Protein AF-X1VI78-F1 (afdb_monomer_lite)

Organism: NCBI:txid412755

Sequence (257 aa):
GIYGILGEFSNPGSFFPGIVGGISLILAFVAFQSIPINYGGLLLIIFGIVLLVIEIYTPTFGLLTAGGVTSLILGSFMLPKATAPFLRISLGLIISMSFATAAFFVFALSKGIKIQWKKSVTGREGLIGKVGITKTVLDPEGTIFVHGERWQASVIDEKVKEGEEVEVLEVRGLQLIVKKYKLDQLRFGDIVAISDADNSYGRSYREGAVSVGIVVHSDCVIAGHGPGVATLLTSTTSKIKFHIDTDANIANYLNIG

Secondary structure (DSSP, 8-state):
-HHHHHHHHHSTT--HHHHHHHHHHHHHHHHHHHS-B-HHHHHHHHHHHHHHHHHHHS--TTHHHHHHHHHHHHHHHHSB--SSGGG---HHHHHHHHHHHHHHHHHHHHHHHHHHTS---SSGGGGTT-EEEESS-BSSEEEEEETTEEEEEEESSSPBPTT-EEEEEEEETTEEEEEE--GGG--TTBEEEEEEEE-SSS-EEEEEEEEEEEE-S---SSTT--S-EEEEEEESSTT------TT-BHHHHHT--

pLDDT: mean 83.47, std 9.78, range [49.59, 95.94]

InterPro domains:
  IPR044910 TM_1086, SG structure domain [G3DSA:2.102.30.10] (162-256)
  IPR048399 DUF4438, C-terminal [PF20999] (177-254)
  IPR052165 Membrane-associated protease and related proteins [PTHR33507] (1-180)
  IPR056739 NfeD, integral membrane domain [PF24961] (1-109)

Structure (mmCIF, N/CA/C/O backbone):
data_AF-X1VI78-F1
#
_entry.id   AF-X1VI78-F1
#
loop_
_atom_site.group_PDB
_atom_site.id
_atom_site.type_symbol
_atom_site.label_atom_id
_atom_site.label_alt_id
_atom_site.label_comp_id
_atom_site.label_asym_id
_atom_site.label_entity_id
_atom_site.label_seq_id
_atom_site.pdbx_PDB_ins_code
_atom_site.Cartn_x
_atom_site.Cartn_y
_atom_site.Cartn_z
_atom_site.occupancy
_atom_site.B_iso_or_equiv
_atom_site.auth_seq_id
_atom_site.auth_comp_id
_atom_site.auth_asym_id
_atom_site.auth_atom_id
_atom_site.pdbx_PDB_model_num
ATOM 1 N N . GLY A 1 1 ? 9.632 13.594 -39.248 1.00 84.12 1 GLY A N 1
ATOM 2 C CA . GLY A 1 1 ? 9.031 12.559 -40.104 1.00 84.12 1 GLY A CA 1
ATOM 3 C C . GLY A 1 1 ? 7.542 12.485 -39.875 1.00 84.12 1 GLY A C 1
ATOM 4 O O . GLY A 1 1 ? 6.821 13.339 -40.372 1.00 84.12 1 GLY A O 1
ATOM 5 N N . ILE A 1 2 ? 7.104 11.528 -39.052 1.00 91.19 2 ILE A N 1
ATOM 6 C CA . ILE A 1 2 ? 5.686 11.188 -38.819 1.00 91.19 2 ILE A CA 1
ATOM 7 C C . ILE A 1 2 ? 4.833 12.409 -38.438 1.00 91.19 2 ILE A C 1
ATOM 9 O O . ILE A 1 2 ? 3.825 12.666 -39.083 1.00 91.19 2 ILE A O 1
ATOM 13 N N . TYR A 1 3 ? 5.272 13.223 -37.472 1.00 89.19 3 TYR A N 1
ATOM 14 C CA . TYR A 1 3 ? 4.539 14.432 -37.066 1.00 89.19 3 TYR A CA 1
ATOM 15 C C . TYR A 1 3 ? 4.390 15.490 -38.174 1.00 89.19 3 TYR A C 1
ATOM 17 O O . TYR A 1 3 ? 3.396 16.204 -38.186 1.00 89.19 3 TYR A O 1
ATOM 25 N N . GLY A 1 4 ? 5.331 15.578 -39.122 1.00 89.06 4 GLY A N 1
ATOM 26 C CA . GLY A 1 4 ? 5.217 16.491 -40.269 1.00 89.06 4 GLY A CA 1
ATOM 27 C C . GLY A 1 4 ? 4.140 16.038 -41.258 1.00 89.06 4 GLY A C 1
ATOM 28 O O . GLY A 1 4 ? 3.337 16.844 -41.713 1.00 89.06 4 GLY A O 1
ATOM 29 N N . ILE A 1 5 ? 4.052 14.727 -41.503 1.00 89.38 5 ILE A N 1
ATOM 30 C CA . ILE A 1 5 ? 2.993 14.133 -42.332 1.00 89.38 5 ILE A CA 1
ATOM 31 C C . ILE A 1 5 ? 1.624 14.281 -41.654 1.00 89.38 5 ILE A C 1
ATOM 33 O O . ILE A 1 5 ? 0.663 14.694 -42.296 1.00 89.38 5 ILE A O 1
ATOM 37 N N . LEU A 1 6 ? 1.537 14.007 -40.348 1.00 90.50 6 LEU A N 1
ATOM 38 C CA . LEU A 1 6 ? 0.311 14.236 -39.575 1.00 90.50 6 LEU A CA 1
ATOM 39 C C . LEU A 1 6 ? -0.106 15.714 -39.592 1.00 90.50 6 LEU A C 1
ATOM 41 O O . LEU A 1 6 ? -1.295 16.009 -39.681 1.00 90.50 6 LEU A O 1
ATOM 45 N N . GLY A 1 7 ? 0.861 16.635 -39.545 1.00 87.81 7 GLY A N 1
ATOM 46 C CA . GLY A 1 7 ? 0.626 18.072 -39.662 1.00 87.81 7 GLY A CA 1
ATOM 47 C C . GLY A 1 7 ? 0.008 18.479 -41.003 1.00 87.81 7 GLY A C 1
ATOM 48 O O . GLY A 1 7 ? -0.941 19.258 -41.003 1.00 87.81 7 GLY A O 1
ATOM 49 N N . GLU A 1 8 ? 0.479 17.911 -42.118 1.00 90.38 8 GLU A N 1
ATOM 50 C CA . GLU A 1 8 ? -0.102 18.138 -43.454 1.00 90.38 8 GLU A CA 1
ATOM 51 C C . GLU A 1 8 ? -1.523 17.568 -43.571 1.00 90.38 8 GLU A C 1
ATOM 53 O O . GLU A 1 8 ? -2.414 18.235 -44.085 1.00 90.38 8 GLU A O 1
ATOM 58 N N . PHE A 1 9 ? -1.771 16.363 -43.044 1.00 87.94 9 PHE A N 1
ATOM 59 C CA . PHE A 1 9 ? -3.119 15.780 -43.043 1.00 87.94 9 PHE A CA 1
ATOM 60 C C . PHE A 1 9 ? -4.103 16.552 -42.160 1.00 87.94 9 PHE A C 1
ATOM 62 O O . PHE A 1 9 ? -5.295 16.589 -42.459 1.00 87.94 9 PHE A O 1
ATOM 69 N N . SER A 1 10 ? -3.612 17.160 -41.080 1.00 88.38 10 SER A N 1
ATOM 70 C CA . SER A 1 10 ? -4.440 17.953 -40.167 1.00 88.38 10 SER A CA 1
ATOM 71 C C . SER A 1 10 ? -4.739 19.350 -40.718 1.00 88.38 10 SER A C 1
ATOM 73 O O . SER A 1 10 ? -5.780 19.911 -40.397 1.00 88.38 10 SER A O 1
ATOM 75 N N . ASN A 1 11 ? -3.848 19.910 -41.545 1.00 86.75 11 ASN A N 1
ATOM 76 C CA . ASN A 1 11 ? -4.012 21.219 -42.183 1.00 86.75 11 ASN A CA 1
ATOM 77 C C . ASN A 1 11 ? -3.640 21.132 -43.674 1.00 86.75 11 ASN A C 1
ATOM 79 O O . ASN A 1 11 ? -2.516 21.490 -44.050 1.00 86.75 11 ASN A O 1
ATOM 83 N N . PRO A 1 12 ? -4.572 20.658 -44.522 1.00 78.06 12 PRO A N 1
ATOM 84 C CA . PRO A 1 12 ? -4.312 20.462 -45.943 1.00 78.06 12 PRO A CA 1
ATOM 85 C C . PRO A 1 12 ? -3.916 21.776 -46.626 1.00 78.06 12 PRO A C 1
ATOM 87 O O . PRO A 1 12 ? -4.606 22.784 -46.481 1.00 78.06 12 PRO A O 1
ATOM 90 N N . GLY A 1 13 ? -2.826 21.762 -47.400 1.00 76.69 13 GLY A N 1
ATOM 91 C CA . GLY A 1 13 ? -2.392 22.915 -48.200 1.00 76.69 13 GLY A CA 1
ATOM 92 C C . GLY A 1 13 ? -1.339 23.798 -47.530 1.00 76.69 13 GLY A C 1
ATOM 93 O O . GLY A 1 13 ? -0.976 24.835 -48.082 1.00 76.69 13 GLY A O 1
ATOM 94 N N . SER A 1 14 ? -0.815 23.392 -46.368 1.00 81.75 14 SER A N 1
ATOM 95 C CA . SER A 1 14 ? 0.355 24.037 -45.765 1.00 81.75 14 SER A CA 1
ATOM 96 C C . SER A 1 14 ? 1.640 23.718 -46.539 1.00 81.75 14 SER A C 1
ATOM 98 O O . SER A 1 14 ? 2.527 24.570 -46.576 1.00 81.75 14 SER A O 1
ATOM 100 N N . PHE A 1 15 ? 1.721 22.542 -47.186 1.00 78.75 15 PHE A N 1
ATOM 101 C CA . PHE A 1 15 ? 2.836 21.975 -47.970 1.00 78.75 15 PHE A CA 1
ATOM 102 C C . PHE A 1 15 ? 4.169 21.817 -47.216 1.00 78.75 15 PHE A C 1
ATOM 104 O O . PHE A 1 15 ? 4.851 20.800 -47.336 1.00 78.75 15 PHE A O 1
ATOM 111 N N . PHE A 1 16 ? 4.560 22.811 -46.424 1.00 86.69 16 PHE A N 1
ATOM 112 C CA . PHE A 1 16 ? 5.765 22.863 -45.612 1.00 86.69 16 PHE A CA 1
ATOM 113 C C . PHE A 1 16 ? 5.908 21.680 -44.633 1.00 86.69 16 PHE A C 1
ATOM 115 O O . PHE A 1 16 ? 6.950 21.015 -44.677 1.00 86.69 16 PHE A O 1
ATOM 122 N N . PRO A 1 17 ? 4.914 21.339 -43.784 1.00 88.50 17 PRO A N 1
ATOM 123 C CA . PRO A 1 17 ? 5.043 20.209 -42.867 1.00 88.50 17 PRO A CA 1
ATOM 124 C C . PRO A 1 17 ? 5.093 18.868 -43.614 1.00 88.50 17 PRO A C 1
ATOM 126 O O . PRO A 1 17 ? 5.855 17.986 -43.207 1.00 88.50 17 PRO A O 1
ATOM 129 N N . GLY A 1 18 ? 4.384 18.740 -44.743 1.00 90.12 18 GLY A N 1
ATOM 130 C CA . GLY A 1 18 ? 4.456 17.573 -45.622 1.00 90.12 18 GLY A CA 1
ATOM 131 C C . GLY A 1 18 ? 5.843 17.369 -46.237 1.00 90.12 18 GLY A C 1
ATOM 132 O O . GLY A 1 18 ? 6.396 16.273 -46.150 1.00 90.12 18 GLY A O 1
ATOM 133 N N . ILE A 1 19 ? 6.455 18.424 -46.786 1.00 91.88 19 ILE A N 1
ATOM 134 C CA . ILE A 1 19 ? 7.790 18.368 -47.407 1.00 91.88 19 ILE A CA 1
ATOM 135 C C . ILE A 1 19 ? 8.869 18.052 -46.363 1.00 91.88 19 ILE A C 1
ATOM 137 O O . ILE A 1 19 ? 9.671 17.137 -46.554 1.00 91.88 19 ILE A O 1
ATOM 141 N N . VAL A 1 20 ? 8.867 18.751 -45.223 1.00 93.38 20 VAL A N 1
ATOM 142 C CA . VAL A 1 20 ? 9.819 18.496 -44.127 1.00 93.38 20 VAL A CA 1
ATOM 143 C C . VAL A 1 20 ? 9.609 17.094 -43.541 1.00 93.38 20 VAL A C 1
ATOM 145 O O . VAL A 1 20 ? 10.569 16.370 -43.247 1.00 93.38 20 VAL A O 1
ATOM 148 N N . GLY A 1 21 ? 8.352 16.668 -43.408 1.00 92.88 21 GLY A N 1
ATOM 149 C CA . GLY A 1 21 ? 7.968 15.319 -43.003 1.00 92.88 21 GLY A CA 1
ATOM 150 C C . GLY A 1 21 ? 8.516 14.251 -43.947 1.00 92.88 21 GLY A C 1
ATOM 151 O O . GLY A 1 21 ? 9.161 13.315 -43.476 1.00 92.88 21 GLY A O 1
ATOM 152 N N . GLY A 1 22 ? 8.329 14.429 -45.256 1.00 93.12 22 GLY A N 1
ATOM 153 C CA . GLY A 1 22 ? 8.800 13.522 -46.302 1.00 93.12 22 GLY A CA 1
ATOM 154 C C . GLY A 1 22 ? 10.323 13.429 -46.371 1.00 93.12 22 GLY A C 1
ATOM 155 O O . GLY A 1 22 ? 10.866 12.329 -46.283 1.00 93.12 22 GLY A O 1
ATOM 156 N N . ILE A 1 23 ? 11.026 14.566 -46.430 1.00 94.50 23 ILE A N 1
ATOM 157 C CA . ILE A 1 23 ? 12.500 14.604 -46.457 1.00 94.50 23 ILE A CA 1
ATOM 158 C C . ILE A 1 23 ? 13.076 13.910 -45.219 1.00 94.50 23 ILE A C 1
ATOM 160 O O . ILE A 1 23 ? 13.958 13.062 -45.333 1.00 94.50 23 ILE A O 1
ATOM 164 N N . SER A 1 24 ? 12.549 14.210 -44.028 1.00 92.81 24 SER A N 1
ATOM 165 C CA . SER A 1 24 ? 13.035 13.579 -42.794 1.00 92.81 24 SER A CA 1
ATOM 166 C C . SER A 1 24 ? 12.755 12.073 -42.729 1.00 92.81 24 SER A C 1
ATOM 168 O O . SER A 1 24 ? 13.535 11.344 -42.122 1.00 92.81 24 SER A O 1
ATOM 170 N N . LEU A 1 25 ? 11.681 11.588 -43.359 1.00 93.81 25 LEU A N 1
ATOM 171 C CA . LEU A 1 25 ? 11.366 10.160 -43.424 1.00 93.81 25 LEU A CA 1
ATOM 172 C C . LEU A 1 25 ? 12.300 9.421 -44.399 1.00 93.81 25 LEU A C 1
ATOM 174 O O . LEU A 1 25 ? 12.810 8.354 -44.066 1.00 93.81 25 LEU A O 1
ATOM 178 N N . ILE A 1 26 ? 12.591 10.023 -45.559 1.00 93.38 26 ILE A N 1
ATOM 179 C CA . ILE A 1 26 ? 13.572 9.503 -46.526 1.00 93.38 26 ILE A CA 1
ATOM 180 C C . ILE A 1 26 ? 14.961 9.428 -45.883 1.00 93.38 26 ILE A C 1
ATOM 182 O O . ILE A 1 26 ? 15.611 8.387 -45.944 1.00 93.38 26 ILE A O 1
ATOM 186 N N . LEU A 1 27 ? 15.397 10.495 -45.204 1.00 90.75 27 LEU A N 1
ATOM 187 C CA . LEU A 1 27 ? 16.681 10.514 -44.496 1.00 90.75 27 LEU A CA 1
ATOM 188 C C . LEU A 1 27 ? 16.751 9.451 -43.390 1.00 90.75 27 LEU A C 1
ATOM 190 O O . LEU A 1 27 ? 17.790 8.812 -43.230 1.00 90.75 27 LEU A O 1
ATOM 194 N N . ALA A 1 28 ? 15.655 9.215 -42.662 1.00 88.56 28 ALA A N 1
ATOM 195 C CA . ALA A 1 28 ? 15.592 8.152 -41.662 1.00 88.56 28 ALA A CA 1
ATOM 196 C C . ALA A 1 28 ? 15.757 6.758 -42.290 1.00 88.56 28 ALA A C 1
ATOM 198 O O . ALA A 1 28 ? 16.518 5.948 -41.768 1.00 88.56 28 ALA A O 1
ATOM 199 N N . PHE A 1 29 ? 15.114 6.484 -43.432 1.00 88.44 29 PHE A N 1
ATOM 200 C CA . PHE A 1 29 ? 15.281 5.208 -44.136 1.00 88.44 29 PHE A CA 1
ATOM 201 C C . PHE A 1 29 ? 16.700 5.008 -44.676 1.00 88.44 29 PHE A C 1
ATOM 203 O O . PHE A 1 29 ? 17.257 3.922 -44.517 1.00 88.44 29 PHE A O 1
ATOM 210 N N . VAL A 1 30 ? 17.315 6.052 -45.240 1.00 87.62 30 VAL A N 1
ATOM 211 C CA . VAL A 1 30 ? 18.719 6.013 -45.686 1.00 87.62 30 VAL A CA 1
ATOM 212 C C . VAL A 1 30 ? 19.659 5.725 -44.511 1.00 87.62 30 VAL A C 1
ATOM 214 O O . VAL A 1 30 ? 20.574 4.903 -44.627 1.00 87.62 30 VAL A O 1
ATOM 217 N N . ALA A 1 31 ? 19.414 6.351 -43.357 1.00 81.62 31 ALA A N 1
ATOM 218 C CA . ALA A 1 31 ? 20.169 6.082 -42.141 1.00 81.62 31 ALA A CA 1
ATOM 219 C C . ALA A 1 31 ? 19.969 4.634 -41.659 1.00 81.62 31 ALA A C 1
ATOM 221 O O . ALA A 1 31 ? 20.952 3.947 -41.402 1.00 81.62 31 ALA A O 1
ATOM 222 N N . PHE A 1 32 ? 18.731 4.132 -41.600 1.00 80.19 32 PHE A N 1
ATOM 223 C CA . PHE A 1 32 ? 18.442 2.760 -41.162 1.00 80.19 32 PHE A CA 1
ATOM 224 C C . PHE A 1 32 ? 19.049 1.689 -42.066 1.00 80.19 32 PHE A C 1
ATOM 226 O O . PHE A 1 32 ? 19.554 0.693 -41.553 1.00 80.19 32 PHE A O 1
ATOM 233 N N . GLN A 1 33 ? 19.064 1.898 -43.384 1.00 81.44 33 GLN A N 1
ATOM 234 C CA . GLN A 1 33 ? 19.728 0.987 -44.320 1.00 81.44 33 GLN A CA 1
ATOM 235 C C . GLN A 1 33 ? 21.248 0.934 -44.097 1.00 81.44 33 GLN A C 1
ATOM 237 O O . GLN A 1 33 ? 21.875 -0.098 -44.324 1.00 81.44 33 GLN A O 1
ATOM 242 N N . SER A 1 34 ? 21.837 2.042 -43.645 1.00 72.06 34 SER A N 1
ATOM 243 C CA . SER A 1 34 ? 23.284 2.183 -43.472 1.00 72.06 34 SER A CA 1
ATOM 244 C C . SER A 1 34 ? 23.789 1.719 -42.102 1.00 72.06 34 SER A C 1
ATOM 246 O O . SER A 1 34 ? 25.000 1.593 -41.927 1.00 72.06 34 SER A O 1
ATOM 248 N N . ILE A 1 35 ? 22.903 1.465 -41.125 1.00 73.25 35 ILE A N 1
ATOM 249 C CA . ILE A 1 35 ? 23.294 1.011 -39.784 1.00 73.25 35 ILE A CA 1
ATOM 250 C C . ILE A 1 35 ? 23.424 -0.520 -39.785 1.00 73.25 35 ILE A C 1
ATOM 252 O O . ILE A 1 35 ? 22.428 -1.236 -39.912 1.00 73.25 35 ILE A O 1
ATOM 256 N N . PRO A 1 36 ? 24.633 -1.062 -39.582 1.00 73.50 36 PRO A N 1
ATOM 257 C CA . PRO A 1 36 ? 24.829 -2.494 -39.464 1.00 73.50 36 PRO A CA 1
ATOM 258 C C . PRO A 1 36 ? 24.281 -2.957 -38.105 1.00 73.50 36 PRO A C 1
ATOM 260 O O . PRO A 1 36 ? 24.891 -2.749 -37.056 1.00 73.50 36 PRO A O 1
ATOM 263 N N . ILE A 1 37 ? 23.102 -3.583 -38.121 1.00 78.75 37 ILE A N 1
ATOM 264 C CA . ILE A 1 37 ? 22.446 -4.114 -36.919 1.00 78.75 37 ILE A CA 1
ATOM 265 C C . ILE A 1 37 ? 22.625 -5.628 -36.777 1.00 78.75 37 ILE A C 1
ATOM 267 O O . ILE A 1 37 ? 22.749 -6.391 -37.746 1.00 78.75 37 ILE A O 1
ATOM 271 N N . ASN A 1 38 ? 22.641 -6.080 -35.529 1.00 83.12 38 ASN A N 1
ATOM 272 C CA . ASN A 1 38 ? 22.515 -7.483 -35.179 1.00 83.12 38 ASN A CA 1
ATOM 273 C C . ASN A 1 38 ? 21.040 -7.841 -34.968 1.00 83.12 38 ASN A C 1
ATOM 275 O O . ASN A 1 38 ? 20.416 -7.408 -33.997 1.00 83.12 38 ASN A O 1
ATOM 279 N N . TYR A 1 39 ? 20.500 -8.683 -35.849 1.00 86.25 39 TYR A N 1
ATOM 280 C CA . TYR A 1 39 ? 19.115 -9.142 -35.762 1.00 86.25 39 TYR A CA 1
ATOM 281 C C . TYR A 1 39 ? 18.814 -9.930 -34.479 1.00 86.25 39 TYR A C 1
ATOM 283 O O . TYR A 1 39 ? 17.691 -9.865 -33.994 1.00 86.25 39 TYR A O 1
ATOM 291 N N . GLY A 1 40 ? 19.805 -10.605 -33.880 1.00 87.38 40 GLY A N 1
ATOM 292 C CA . GLY A 1 40 ? 19.626 -11.269 -32.584 1.00 87.38 40 GLY A CA 1
ATOM 293 C C . GLY A 1 40 ? 19.366 -10.274 -31.450 1.00 87.38 40 GLY A C 1
ATOM 294 O O . GLY A 1 40 ? 18.467 -10.481 -30.639 1.00 87.38 40 GLY A O 1
ATOM 295 N N . GLY A 1 41 ? 20.092 -9.150 -31.444 1.00 87.50 41 GLY A N 1
ATOM 296 C CA . GLY A 1 41 ? 19.860 -8.064 -30.489 1.00 87.50 41 GLY A CA 1
ATOM 297 C C . GLY A 1 41 ? 18.498 -7.398 -30.691 1.00 87.50 41 GLY A C 1
ATOM 298 O O . GLY A 1 41 ? 17.779 -7.154 -29.725 1.00 87.50 41 GLY A O 1
ATOM 299 N N . LEU A 1 42 ? 18.102 -7.188 -31.950 1.00 88.62 42 LEU A N 1
ATOM 300 C CA . LEU A 1 42 ? 16.789 -6.636 -32.289 1.00 88.62 42 LEU A CA 1
ATOM 301 C C . LEU A 1 42 ? 15.643 -7.545 -31.818 1.00 88.62 42 LEU A C 1
ATOM 303 O O . LEU A 1 42 ? 14.693 -7.062 -31.205 1.00 88.62 42 LEU A O 1
ATOM 307 N N . LEU A 1 43 ? 15.743 -8.855 -32.062 1.00 93.38 43 LEU A N 1
ATOM 308 C CA . LEU A 1 43 ? 14.746 -9.832 -31.614 1.00 93.38 43 LEU A CA 1
ATOM 309 C C . LEU A 1 43 ? 14.631 -9.877 -30.089 1.00 93.38 43 LEU A C 1
ATOM 311 O O . LEU A 1 43 ? 13.518 -9.916 -29.574 1.00 93.38 43 LEU A O 1
ATOM 315 N N . LEU A 1 44 ? 15.754 -9.815 -29.367 1.00 92.12 44 LEU A N 1
ATOM 316 C CA . LEU A 1 44 ? 15.764 -9.747 -27.902 1.00 92.12 44 LEU A CA 1
ATOM 317 C C . LEU A 1 44 ? 15.066 -8.491 -27.370 1.00 92.12 44 LEU A C 1
ATOM 319 O O . LEU A 1 44 ? 14.319 -8.577 -26.397 1.00 92.12 44 LEU A O 1
ATOM 323 N N . ILE A 1 45 ? 15.255 -7.339 -28.020 1.00 90.31 45 ILE A N 1
ATOM 324 C CA . ILE A 1 45 ? 14.553 -6.102 -27.651 1.00 90.31 45 ILE A CA 1
ATOM 325 C C . ILE A 1 45 ? 13.045 -6.257 -27.860 1.00 90.31 45 ILE A C 1
ATOM 327 O O . ILE A 1 45 ? 12.272 -5.964 -26.950 1.00 90.31 45 ILE A O 1
ATOM 331 N N . ILE A 1 46 ? 12.624 -6.752 -29.029 1.00 95.31 46 ILE A N 1
ATOM 332 C CA . ILE A 1 46 ? 11.203 -6.980 -29.334 1.00 95.31 46 ILE A CA 1
ATOM 333 C C . ILE A 1 46 ? 10.595 -7.950 -28.317 1.00 95.31 46 ILE A C 1
ATOM 335 O O . ILE A 1 46 ? 9.541 -7.668 -27.750 1.00 95.31 46 ILE A O 1
ATOM 339 N N . PHE A 1 47 ? 11.281 -9.058 -28.039 1.00 95.94 47 PHE A N 1
ATOM 340 C CA . PHE A 1 47 ? 10.849 -10.039 -27.052 1.00 95.94 47 PHE A CA 1
ATOM 341 C C . PHE A 1 47 ? 10.720 -9.424 -25.654 1.00 95.94 47 PHE A C 1
ATOM 343 O O . PHE A 1 47 ? 9.703 -9.619 -24.994 1.00 95.94 47 PHE A O 1
ATOM 350 N N . GLY A 1 48 ? 11.692 -8.611 -25.228 1.00 93.44 48 GLY A N 1
ATOM 351 C CA . GLY A 1 48 ? 11.644 -7.920 -23.942 1.00 93.44 48 GLY A CA 1
ATOM 352 C C . GLY A 1 48 ? 10.453 -6.969 -23.809 1.00 93.44 48 GLY A C 1
ATOM 353 O O . GLY A 1 48 ? 9.790 -6.962 -22.773 1.00 93.44 48 GLY A O 1
ATOM 354 N N . ILE A 1 49 ? 10.125 -6.226 -24.872 1.00 91.94 49 ILE A N 1
ATOM 355 C CA . ILE A 1 49 ? 8.928 -5.372 -24.921 1.00 91.94 49 ILE A CA 1
ATOM 356 C C . ILE A 1 49 ? 7.657 -6.221 -24.808 1.00 91.94 49 ILE A C 1
ATOM 358 O O . ILE A 1 49 ? 6.772 -5.883 -24.027 1.00 91.94 49 ILE A O 1
ATOM 362 N N . VAL A 1 50 ? 7.569 -7.336 -25.539 1.00 95.19 50 VAL A N 1
ATOM 363 C CA . VAL A 1 50 ? 6.410 -8.242 -25.482 1.00 95.19 50 VAL A CA 1
ATOM 364 C C . VAL A 1 50 ? 6.212 -8.800 -24.072 1.00 95.19 50 VAL A C 1
ATOM 366 O O . VAL A 1 50 ? 5.090 -8.774 -23.575 1.00 95.19 50 VAL A O 1
ATOM 369 N N . LEU A 1 51 ? 7.279 -9.234 -23.391 1.00 92.00 51 LEU A N 1
ATOM 370 C CA . LEU A 1 51 ? 7.194 -9.710 -22.005 1.00 92.00 51 LEU A CA 1
ATOM 371 C C . LEU A 1 51 ? 6.663 -8.630 -21.052 1.00 92.00 51 LEU A C 1
ATOM 373 O O . LEU A 1 51 ? 5.807 -8.920 -20.218 1.00 92.00 51 LEU A O 1
ATOM 377 N N . LEU A 1 52 ? 7.123 -7.383 -21.203 1.00 86.94 52 LEU A N 1
ATOM 378 C CA . LEU A 1 52 ? 6.625 -6.258 -20.406 1.00 86.94 52 LEU A CA 1
ATOM 379 C C . LEU A 1 52 ? 5.151 -5.955 -20.693 1.00 86.94 52 LEU A C 1
ATOM 381 O O . LEU A 1 52 ? 4.402 -5.673 -19.764 1.00 86.94 52 LEU A O 1
ATOM 385 N N . VAL A 1 53 ? 4.718 -6.042 -21.953 1.00 89.25 53 VAL A N 1
ATOM 386 C CA . VAL A 1 53 ? 3.306 -5.864 -22.325 1.00 89.25 53 VAL A CA 1
ATOM 387 C C . VAL A 1 53 ? 2.441 -6.973 -21.730 1.00 89.25 53 VAL A C 1
ATOM 389 O O . VAL A 1 53 ? 1.370 -6.683 -21.207 1.00 89.25 53 VAL A O 1
ATOM 392 N N . ILE A 1 54 ? 2.897 -8.227 -21.765 1.00 90.62 54 ILE A N 1
ATOM 393 C CA . ILE A 1 54 ? 2.156 -9.353 -21.184 1.00 90.62 54 ILE A CA 1
ATOM 394 C C . ILE A 1 54 ? 2.012 -9.181 -19.667 1.00 90.62 54 ILE A C 1
ATOM 396 O O . ILE A 1 54 ? 0.912 -9.364 -19.157 1.00 90.62 54 ILE A O 1
ATOM 400 N N . GLU A 1 55 ? 3.055 -8.747 -18.950 1.00 86.31 55 GLU A N 1
ATOM 401 C CA . GLU A 1 55 ? 2.979 -8.499 -17.497 1.00 86.31 55 GLU A CA 1
ATOM 402 C C . GLU A 1 55 ? 1.879 -7.486 -17.122 1.00 86.31 55 GLU A C 1
ATOM 404 O O . GLU A 1 55 ? 1.287 -7.600 -16.051 1.00 86.31 55 GLU A O 1
ATOM 409 N N . ILE A 1 56 ? 1.563 -6.520 -17.998 1.00 81.62 56 ILE A N 1
ATOM 410 C CA . ILE A 1 56 ? 0.476 -5.550 -17.766 1.00 81.62 56 ILE A CA 1
ATOM 411 C C . ILE A 1 56 ? -0.891 -6.250 -17.722 1.00 81.62 56 ILE A C 1
ATOM 413 O O . ILE A 1 56 ? -1.743 -5.876 -16.917 1.00 81.62 56 ILE A O 1
ATOM 417 N N . TYR A 1 57 ? -1.107 -7.256 -18.572 1.00 83.62 57 TYR A N 1
ATOM 418 C CA . TYR A 1 57 ? -2.376 -7.989 -18.652 1.00 83.62 57 TYR A CA 1
ATOM 419 C C . TYR A 1 57 ? -2.438 -9.181 -17.693 1.00 83.62 57 TYR A C 1
ATOM 421 O O . TYR A 1 57 ? -3.507 -9.507 -17.181 1.00 83.62 57 TYR A O 1
ATOM 429 N N . THR A 1 58 ? -1.301 -9.825 -17.438 1.00 83.44 58 THR A N 1
ATOM 430 C CA . THR A 1 58 ? -1.168 -10.962 -16.524 1.00 83.44 58 THR A CA 1
ATOM 431 C C . THR A 1 58 ? -0.058 -10.664 -15.520 1.00 83.44 58 THR A C 1
ATOM 433 O O . THR A 1 58 ? 1.090 -11.032 -15.773 1.00 83.44 58 THR A O 1
ATOM 436 N N . PRO A 1 59 ? -0.367 -9.993 -14.394 1.00 75.69 59 PRO A N 1
ATOM 437 C CA . PRO A 1 59 ? 0.634 -9.648 -13.392 1.00 75.69 59 PRO A CA 1
ATOM 438 C C . PRO A 1 59 ? 1.233 -10.917 -12.769 1.00 75.69 59 PRO A C 1
ATOM 440 O O . PRO A 1 59 ? 0.654 -11.526 -11.872 1.00 75.69 59 PRO A O 1
ATOM 443 N N . THR A 1 60 ? 2.403 -11.331 -13.248 1.00 77.69 60 THR A N 1
ATOM 444 C CA . THR A 1 60 ? 3.123 -12.551 -12.837 1.00 77.69 60 THR A CA 1
ATOM 445 C C . THR A 1 60 ? 4.098 -12.290 -11.690 1.00 77.69 60 THR A C 1
ATOM 447 O O . THR A 1 60 ? 5.149 -12.925 -11.582 1.00 77.69 60 THR A O 1
ATOM 450 N N . PHE A 1 61 ? 3.762 -11.338 -10.816 1.00 74.94 61 PHE A N 1
ATOM 451 C CA . PHE A 1 61 ? 4.590 -10.924 -9.680 1.00 74.94 61 PHE A CA 1
ATOM 452 C C . PHE A 1 61 ? 6.014 -10.489 -10.080 1.00 74.94 61 PHE A C 1
ATOM 454 O O . PHE A 1 61 ? 6.962 -10.660 -9.316 1.00 74.94 61 PHE A O 1
ATOM 461 N N . GLY A 1 62 ? 6.180 -9.910 -11.274 1.00 78.38 62 GLY A N 1
ATOM 462 C CA . GLY A 1 62 ? 7.452 -9.366 -11.746 1.00 78.38 62 GLY A CA 1
ATOM 463 C C . GLY A 1 62 ? 8.361 -10.356 -12.478 1.00 78.38 62 GLY A C 1
ATOM 464 O O . GLY A 1 62 ? 9.438 -9.951 -12.917 1.00 78.38 62 GLY A O 1
ATOM 465 N N . LEU A 1 63 ? 7.954 -11.618 -12.671 1.00 85.94 63 LEU A N 1
ATOM 466 C CA . LEU A 1 63 ? 8.767 -12.606 -13.392 1.00 85.94 63 LEU A CA 1
ATOM 467 C C . LEU A 1 63 ? 8.982 -12.222 -14.866 1.00 85.94 63 LEU A C 1
ATOM 469 O O . LEU A 1 63 ? 10.124 -12.212 -15.335 1.00 85.94 63 LEU A O 1
ATOM 473 N N . LEU A 1 64 ? 7.919 -11.846 -15.591 1.00 87.25 64 LEU A N 1
ATOM 474 C CA . LEU A 1 64 ? 8.060 -11.395 -16.982 1.00 87.25 64 LEU A CA 1
ATOM 475 C C . LEU A 1 64 ? 8.773 -10.043 -17.050 1.00 87.25 64 LEU A C 1
ATOM 477 O O . LEU A 1 64 ? 9.484 -9.788 -18.017 1.00 87.25 64 LEU A O 1
ATOM 481 N N . THR A 1 65 ? 8.659 -9.203 -16.014 1.00 85.50 65 THR A N 1
ATOM 482 C CA . THR A 1 65 ? 9.438 -7.956 -15.942 1.00 85.50 65 THR A CA 1
ATOM 483 C C . THR A 1 65 ? 10.929 -8.238 -15.860 1.00 85.50 65 THR A C 1
ATOM 485 O O . THR A 1 65 ? 11.698 -7.634 -16.604 1.00 85.50 65 THR A O 1
ATOM 488 N N . ALA A 1 66 ? 11.352 -9.156 -14.988 1.00 85.88 66 ALA A N 1
ATOM 489 C CA . ALA A 1 66 ? 12.758 -9.517 -14.864 1.00 85.88 66 ALA A CA 1
ATOM 490 C C . ALA A 1 66 ? 13.297 -10.040 -16.205 1.00 85.88 66 ALA A C 1
ATOM 492 O O . ALA A 1 66 ? 14.304 -9.539 -16.705 1.00 85.88 66 ALA A O 1
ATOM 493 N N . GLY A 1 67 ? 12.566 -10.964 -16.841 1.00 90.25 67 GLY A N 1
ATOM 494 C CA . GLY A 1 67 ? 12.907 -11.474 -18.171 1.00 90.25 67 GLY A CA 1
ATOM 495 C C . GLY A 1 67 ? 12.924 -10.389 -19.254 1.00 90.25 67 GLY A C 1
ATOM 496 O O . GLY A 1 67 ? 13.833 -10.359 -20.086 1.00 90.25 67 GLY A O 1
ATOM 497 N N . GLY A 1 68 ? 11.962 -9.465 -19.223 1.00 91.25 68 GLY A N 1
ATOM 498 C CA . GLY A 1 68 ? 11.844 -8.357 -20.167 1.00 91.25 68 GLY A CA 1
ATOM 499 C C . GLY A 1 68 ? 13.001 -7.370 -20.057 1.00 91.25 68 GLY A C 1
ATOM 500 O O . GLY A 1 68 ? 13.640 -7.050 -21.059 1.00 91.25 68 GLY A O 1
ATOM 501 N N . VAL A 1 69 ? 13.341 -6.962 -18.832 1.00 87.50 69 VAL A N 1
ATOM 502 C CA . VAL A 1 69 ? 14.492 -6.099 -18.544 1.00 87.50 69 VAL A CA 1
ATOM 503 C C . VAL A 1 69 ? 15.790 -6.780 -18.973 1.00 87.50 69 VAL A C 1
ATOM 505 O O . VAL A 1 69 ? 16.563 -6.180 -19.714 1.00 87.50 69 VAL A O 1
ATOM 508 N N . THR A 1 70 ? 16.026 -8.041 -18.597 1.00 89.25 70 THR A N 1
ATOM 509 C CA . THR A 1 70 ? 17.229 -8.773 -19.027 1.00 89.25 70 THR A CA 1
ATOM 510 C C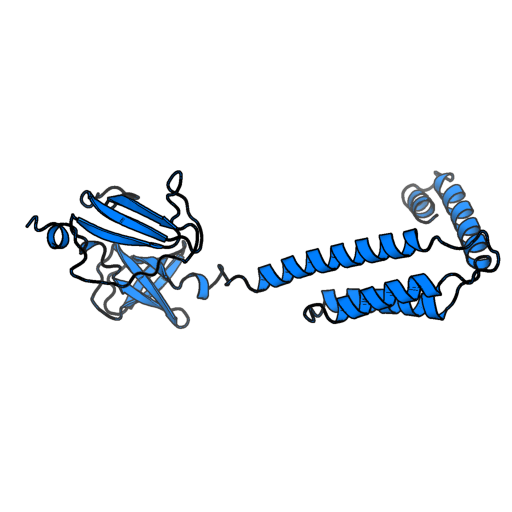 . THR A 1 70 ? 17.325 -8.862 -20.551 1.00 89.25 70 THR A C 1
ATOM 512 O O . THR A 1 70 ? 18.397 -8.625 -21.109 1.00 89.25 70 THR A O 1
ATOM 515 N N . SER A 1 71 ? 16.211 -9.129 -21.237 1.00 92.75 71 SER A N 1
ATOM 516 C CA . SER A 1 71 ? 16.165 -9.201 -22.703 1.00 92.75 71 SER A CA 1
ATOM 517 C C . SER A 1 71 ? 16.474 -7.853 -23.358 1.00 92.75 71 SER A C 1
ATOM 519 O O . SER A 1 71 ? 17.242 -7.803 -24.315 1.00 92.75 71 SER A O 1
ATOM 521 N N . LEU A 1 72 ? 15.957 -6.747 -22.812 1.00 87.69 72 LEU A N 1
ATOM 522 C CA . LEU A 1 72 ? 16.260 -5.393 -23.285 1.00 87.69 72 LEU A CA 1
ATOM 523 C C . LEU A 1 72 ? 17.736 -5.030 -23.104 1.00 87.69 72 LEU A C 1
ATOM 525 O O . LEU A 1 72 ? 18.334 -4.441 -24.005 1.00 87.69 72 LEU A O 1
ATOM 529 N N . ILE A 1 73 ? 18.334 -5.402 -21.971 1.00 84.62 73 ILE A N 1
ATOM 530 C CA . ILE A 1 73 ? 19.750 -5.149 -21.677 1.00 84.62 73 ILE A CA 1
ATOM 531 C C . ILE A 1 73 ? 20.636 -5.926 -22.653 1.00 84.62 73 ILE A C 1
ATOM 533 O O . ILE A 1 73 ? 21.465 -5.336 -23.348 1.00 84.62 73 ILE A O 1
ATOM 537 N N . LEU A 1 74 ? 20.435 -7.244 -22.746 1.00 86.88 74 LEU A N 1
ATOM 538 C CA . LEU A 1 74 ? 21.209 -8.107 -23.641 1.00 86.88 74 LEU A CA 1
ATOM 539 C C . LEU A 1 74 ? 21.009 -7.717 -25.108 1.00 86.88 74 LEU A C 1
ATOM 541 O O . LEU A 1 74 ? 21.976 -7.624 -25.863 1.00 86.88 74 LEU A O 1
ATOM 545 N N . GLY A 1 75 ? 19.769 -7.422 -25.497 1.00 88.44 75 GLY A N 1
ATOM 546 C CA . GLY A 1 75 ? 19.435 -6.968 -26.837 1.00 88.44 75 GLY A CA 1
ATOM 547 C C . GLY A 1 75 ? 20.123 -5.652 -27.193 1.00 88.44 75 GLY A C 1
ATOM 548 O O . GLY A 1 75 ? 20.729 -5.560 -28.258 1.00 88.44 75 GLY A O 1
ATOM 549 N N . SER A 1 76 ? 20.131 -4.678 -26.277 1.00 82.62 76 SER A N 1
ATOM 550 C CA . SER A 1 76 ? 20.812 -3.386 -26.458 1.00 82.62 76 SER A CA 1
ATOM 551 C C . SER A 1 76 ? 22.329 -3.529 -26.583 1.00 82.62 76 SER A C 1
ATOM 553 O O . SER A 1 76 ? 22.936 -2.846 -27.405 1.00 82.62 76 SER A O 1
ATOM 555 N N . PHE A 1 77 ? 22.947 -4.439 -25.821 1.00 81.94 77 PHE A N 1
ATOM 556 C CA . PHE A 1 77 ? 24.373 -4.751 -25.970 1.00 81.94 77 PHE A CA 1
ATOM 557 C C . PHE A 1 77 ? 24.692 -5.427 -27.305 1.00 81.94 77 PHE A C 1
ATOM 559 O O . PHE A 1 77 ? 25.731 -5.151 -27.901 1.00 81.94 77 PHE A O 1
ATOM 566 N N . MET A 1 78 ? 23.814 -6.312 -27.778 1.00 83.12 78 MET A N 1
ATOM 567 C CA . MET A 1 78 ? 24.036 -7.065 -29.011 1.00 83.12 78 MET A CA 1
ATOM 568 C C . MET A 1 78 ? 23.696 -6.277 -30.278 1.00 83.12 78 MET A C 1
ATOM 570 O O . MET A 1 78 ? 24.224 -6.628 -31.330 1.00 83.12 78 M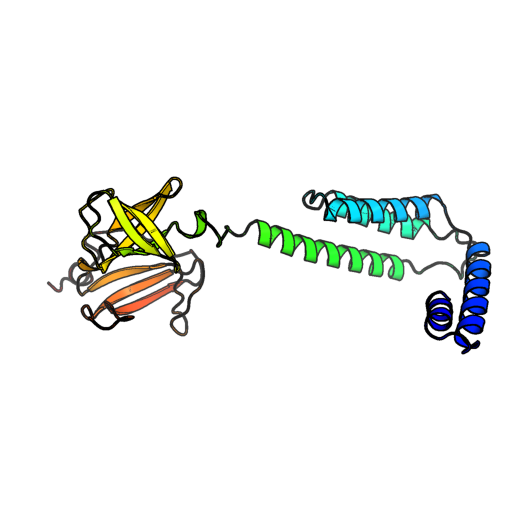ET A O 1
ATOM 574 N N . LEU A 1 79 ? 22.826 -5.261 -30.200 1.00 81.44 79 LEU A N 1
ATOM 575 C CA . LEU A 1 79 ? 22.256 -4.537 -31.343 1.00 81.44 79 LEU A CA 1
ATOM 576 C C . LEU A 1 79 ? 23.302 -3.899 -32.282 1.00 81.44 79 LEU A C 1
ATOM 578 O O . LEU A 1 79 ? 23.158 -4.071 -33.498 1.00 81.44 79 LEU A O 1
ATOM 582 N N . PRO A 1 80 ? 24.348 -3.196 -31.797 1.00 75.38 80 PRO A N 1
ATOM 583 C CA . PRO A 1 80 ? 25.311 -2.539 -32.675 1.00 75.38 80 PRO A CA 1
ATOM 584 C C . PRO A 1 80 ? 26.316 -3.555 -33.235 1.00 75.38 80 PRO A C 1
ATOM 586 O O . PRO A 1 80 ? 27.093 -4.143 -32.482 1.00 75.38 80 PRO A O 1
ATOM 589 N N . LYS A 1 81 ? 26.393 -3.722 -34.564 1.00 69.50 81 LYS A N 1
ATOM 590 C CA . LYS A 1 81 ? 27.588 -4.322 -35.182 1.00 69.50 81 LYS A CA 1
ATOM 591 C C . LYS A 1 81 ? 28.613 -3.211 -35.366 1.00 69.50 81 LYS A C 1
ATOM 593 O O . LYS A 1 81 ? 28.479 -2.371 -36.246 1.00 69.50 81 LYS A O 1
ATOM 598 N N . ALA A 1 82 ? 29.628 -3.163 -34.510 1.00 60.44 82 ALA A N 1
ATOM 599 C CA . ALA A 1 82 ? 30.660 -2.137 -34.612 1.00 60.44 82 ALA A CA 1
ATOM 600 C C . ALA A 1 82 ? 31.507 -2.343 -35.884 1.00 60.44 82 ALA A C 1
ATOM 602 O O . ALA A 1 82 ? 32.413 -3.171 -35.900 1.00 60.44 82 ALA A O 1
ATOM 603 N N . THR A 1 83 ? 31.229 -1.575 -36.940 1.00 55.91 83 THR A N 1
ATOM 604 C CA . THR A 1 83 ? 32.018 -1.584 -38.189 1.00 55.91 83 THR A CA 1
ATOM 605 C C . THR A 1 83 ? 33.255 -0.685 -38.105 1.00 55.91 83 THR A C 1
ATOM 607 O O . THR A 1 83 ? 34.207 -0.888 -38.852 1.00 55.91 83 THR A O 1
ATOM 610 N N . ALA A 1 84 ? 33.295 0.267 -37.164 1.00 57.75 84 ALA A N 1
ATOM 611 C CA . ALA A 1 84 ? 34.456 1.122 -36.925 1.00 57.75 84 ALA A CA 1
ATOM 612 C C . ALA A 1 84 ? 34.619 1.497 -35.432 1.00 57.75 84 ALA A C 1
ATOM 614 O O . ALA A 1 84 ? 33.618 1.580 -34.714 1.00 57.75 84 ALA A O 1
ATOM 615 N N . PRO A 1 85 ? 35.851 1.755 -34.939 1.00 58.38 85 PRO A N 1
ATOM 616 C CA . PRO A 1 85 ? 36.127 2.022 -33.519 1.00 58.38 85 PRO A CA 1
ATOM 617 C C . PRO A 1 85 ? 35.381 3.230 -32.930 1.00 58.38 85 PRO A C 1
ATOM 619 O O . PRO A 1 85 ? 35.071 3.225 -31.743 1.00 58.38 85 PRO A O 1
ATOM 622 N N . PHE A 1 86 ? 35.062 4.236 -33.752 1.00 63.31 86 PHE A N 1
ATOM 623 C CA . PHE A 1 86 ? 34.388 5.477 -33.346 1.00 63.31 86 PHE A CA 1
ATOM 624 C C . PHE A 1 86 ? 32.855 5.365 -33.246 1.00 63.31 86 PHE A C 1
ATOM 626 O O . PHE A 1 86 ? 32.222 6.242 -32.671 1.00 63.31 86 PHE A O 1
ATOM 633 N N . LEU A 1 87 ? 32.248 4.291 -33.770 1.00 58.03 87 LEU A N 1
ATOM 634 C CA . LEU A 1 87 ? 30.805 4.008 -33.658 1.00 58.03 87 LEU A CA 1
ATOM 635 C C . LEU A 1 87 ? 30.469 3.123 -32.445 1.00 58.03 87 LEU A C 1
ATOM 637 O O . LEU A 1 87 ? 29.351 2.625 -32.315 1.00 58.03 87 LEU A O 1
ATOM 641 N N . ARG A 1 88 ? 31.438 2.885 -31.554 1.00 62.16 88 ARG A N 1
ATOM 642 C CA . ARG A 1 88 ? 31.225 2.099 -30.338 1.00 62.16 88 ARG A CA 1
ATOM 643 C C . ARG A 1 88 ? 30.433 2.931 -29.335 1.00 62.16 88 ARG A C 1
ATOM 645 O O . ARG A 1 88 ? 30.935 3.917 -28.803 1.00 62.16 88 ARG A O 1
ATOM 652 N N . ILE A 1 89 ? 29.200 2.512 -29.067 1.00 66.50 89 ILE A N 1
ATOM 653 C CA . ILE A 1 89 ? 28.383 3.072 -27.989 1.00 66.50 89 ILE A CA 1
ATOM 654 C C . ILE A 1 89 ? 29.143 2.887 -26.671 1.00 66.50 89 ILE A C 1
ATOM 656 O O . ILE A 1 89 ? 29.676 1.806 -26.403 1.00 66.50 89 ILE A O 1
ATOM 660 N N . SER A 1 90 ? 29.226 3.943 -25.859 1.00 72.44 90 SER A N 1
ATOM 661 C CA . SER A 1 90 ? 29.945 3.866 -24.591 1.00 72.44 90 SER A CA 1
ATOM 662 C C . SER A 1 90 ? 29.251 2.871 -23.661 1.00 72.44 90 SER A C 1
ATOM 664 O O . SER A 1 90 ? 28.040 2.928 -23.433 1.00 72.44 90 SER A O 1
ATOM 666 N N . LEU A 1 91 ? 30.034 1.949 -23.099 1.00 67.19 91 LEU A N 1
ATOM 667 C CA . LEU A 1 91 ? 29.527 0.935 -22.174 1.00 67.19 91 LEU A CA 1
ATOM 668 C C . LEU A 1 91 ? 28.791 1.585 -20.987 1.00 67.19 91 LEU A C 1
ATOM 670 O O . LEU A 1 91 ? 27.768 1.084 -20.533 1.00 67.19 91 LEU A O 1
ATOM 674 N N . GLY A 1 92 ? 29.278 2.750 -20.542 1.00 75.75 92 GLY A N 1
ATOM 675 C CA . GLY A 1 92 ? 28.656 3.547 -19.487 1.00 75.75 92 GLY A CA 1
ATOM 676 C C . GLY A 1 92 ? 27.271 4.087 -19.852 1.00 75.75 92 GLY A C 1
ATOM 677 O O . GLY A 1 92 ? 26.407 4.136 -18.981 1.00 75.75 92 GLY A O 1
ATOM 678 N N . LEU A 1 93 ? 27.006 4.425 -21.120 1.00 76.75 93 LEU A N 1
ATOM 679 C CA . LEU A 1 93 ? 25.670 4.843 -21.555 1.00 76.75 93 LEU A CA 1
ATOM 680 C C . LEU A 1 93 ? 24.695 3.660 -21.540 1.00 76.75 93 LEU A C 1
ATOM 682 O O . LEU A 1 93 ? 23.587 3.789 -21.029 1.00 76.75 93 LEU A O 1
ATOM 686 N N . ILE A 1 94 ? 25.127 2.494 -22.034 1.00 72.12 94 ILE A N 1
ATOM 687 C CA . ILE A 1 94 ? 24.285 1.288 -22.049 1.00 72.12 94 ILE A CA 1
ATOM 688 C C . ILE A 1 94 ? 23.953 0.857 -20.620 1.00 72.12 94 ILE A C 1
ATOM 690 O O . ILE A 1 94 ? 22.785 0.631 -20.308 1.00 72.12 94 ILE A O 1
ATOM 694 N N . ILE A 1 95 ? 24.958 0.789 -19.742 1.00 74.38 95 ILE A N 1
ATOM 695 C CA . ILE A 1 95 ? 24.773 0.405 -18.338 1.00 74.38 95 ILE A CA 1
ATOM 696 C C . ILE A 1 95 ? 23.889 1.422 -17.610 1.00 74.38 95 ILE A C 1
ATOM 698 O O . ILE A 1 95 ? 22.968 1.016 -16.906 1.00 74.38 95 ILE A O 1
ATOM 702 N N . SER A 1 96 ? 24.121 2.726 -17.790 1.00 77.88 96 SER A N 1
ATOM 703 C CA . SER A 1 96 ? 23.347 3.757 -17.084 1.00 77.88 96 SER A CA 1
ATOM 704 C C . SER A 1 96 ? 21.879 3.789 -17.514 1.00 77.88 96 SER A C 1
ATOM 706 O O . SER A 1 96 ? 21.010 3.790 -16.642 1.00 77.88 96 SER A O 1
ATOM 708 N N . MET A 1 97 ? 21.575 3.732 -18.818 1.00 74.94 97 MET A N 1
ATOM 709 C CA . MET A 1 97 ? 20.187 3.642 -19.289 1.00 74.94 97 MET A CA 1
ATOM 710 C C . MET A 1 97 ? 19.513 2.345 -18.842 1.00 74.94 97 MET A C 1
ATOM 712 O O . MET A 1 97 ? 18.406 2.386 -18.314 1.00 74.94 97 MET A O 1
ATOM 716 N N . SER A 1 98 ? 20.197 1.209 -18.989 1.00 75.12 98 SER A N 1
ATOM 717 C CA . SER A 1 98 ? 19.687 -0.098 -18.563 1.00 75.12 98 SER A CA 1
ATOM 718 C C . SER A 1 98 ? 19.334 -0.118 -17.078 1.00 75.12 98 SER A C 1
ATOM 720 O O . SER A 1 98 ? 18.255 -0.567 -16.693 1.00 75.12 98 SER A O 1
ATOM 722 N N . PHE A 1 99 ? 20.232 0.406 -16.241 1.00 81.88 99 PHE A N 1
ATOM 723 C CA . PHE A 1 99 ? 20.029 0.488 -14.801 1.00 81.88 99 PHE A CA 1
ATOM 724 C C . PHE A 1 99 ? 18.885 1.438 -14.444 1.00 81.88 99 PHE A C 1
ATOM 726 O O . PHE A 1 99 ? 18.047 1.086 -13.618 1.00 81.88 99 PHE A O 1
ATOM 733 N N . ALA A 1 100 ? 18.803 2.608 -15.085 1.00 82.88 100 ALA A N 1
ATOM 734 C CA . ALA A 1 100 ? 17.722 3.562 -14.855 1.00 82.88 100 ALA A CA 1
ATOM 735 C C . ALA A 1 100 ? 16.348 2.959 -15.191 1.00 82.88 100 ALA A C 1
ATOM 737 O O . ALA A 1 100 ? 15.418 3.055 -14.387 1.00 82.88 100 ALA A O 1
ATOM 738 N N . THR A 1 101 ? 16.227 2.283 -16.338 1.00 74.69 101 THR A N 1
ATOM 739 C CA . THR A 1 101 ? 14.994 1.596 -16.736 1.00 74.69 101 THR A CA 1
ATOM 740 C C . THR A 1 101 ? 14.650 0.469 -15.762 1.00 74.69 101 THR A C 1
ATOM 742 O O . THR A 1 101 ? 13.519 0.404 -15.284 1.00 74.69 101 THR A O 1
ATOM 745 N N . ALA A 1 102 ? 15.618 -0.377 -15.396 1.00 75.81 102 ALA A N 1
ATOM 746 C CA . ALA A 1 102 ? 15.404 -1.454 -14.431 1.00 75.81 102 ALA A CA 1
ATOM 747 C C . ALA A 1 102 ? 14.945 -0.920 -13.061 1.00 75.81 102 ALA A C 1
ATOM 749 O O . ALA A 1 102 ? 13.954 -1.397 -12.511 1.00 75.81 102 ALA A O 1
ATOM 750 N N . ALA A 1 103 ? 15.621 0.105 -12.534 1.00 83.75 103 ALA A N 1
ATOM 751 C CA . ALA A 1 103 ? 15.299 0.715 -11.247 1.00 83.75 103 ALA A CA 1
ATOM 752 C C . ALA A 1 103 ? 13.891 1.327 -11.234 1.00 83.75 103 ALA A C 1
ATOM 754 O O . ALA A 1 103 ? 13.153 1.142 -10.265 1.00 83.75 103 ALA A O 1
ATOM 755 N N . PHE A 1 104 ? 13.495 2.005 -12.316 1.00 83.75 104 PHE A N 1
ATOM 756 C CA . PHE A 1 104 ? 12.151 2.560 -12.465 1.00 83.75 104 PHE A CA 1
ATOM 757 C C . PHE A 1 104 ? 11.072 1.473 -12.386 1.00 83.75 104 PHE A C 1
ATOM 759 O O . PHE A 1 104 ? 10.135 1.596 -11.594 1.00 83.75 104 PHE A O 1
ATOM 766 N N . PHE A 1 105 ? 11.220 0.388 -13.154 1.00 74.12 105 PHE A N 1
ATOM 767 C CA . PHE A 1 105 ? 10.241 -0.699 -13.151 1.00 74.12 105 PHE A CA 1
ATOM 768 C C . PHE A 1 105 ? 10.201 -1.429 -11.806 1.00 74.12 105 PHE A C 1
ATOM 770 O O . PHE A 1 105 ? 9.115 -1.631 -11.266 1.00 74.12 105 PHE A O 1
ATOM 777 N N . VAL A 1 106 ? 11.355 -1.745 -11.209 1.00 78.19 106 VAL A N 1
ATOM 778 C CA . VAL A 1 106 ? 11.425 -2.364 -9.872 1.00 78.19 106 VAL A CA 1
ATOM 779 C C . VAL A 1 106 ? 10.725 -1.495 -8.828 1.00 78.19 106 VAL A C 1
ATOM 781 O O . VAL A 1 106 ? 9.934 -2.007 -8.033 1.00 78.19 106 VAL A O 1
ATOM 784 N N . PHE A 1 107 ? 10.963 -0.181 -8.836 1.00 84.31 107 PHE A N 1
ATOM 785 C CA . PHE A 1 107 ? 10.297 0.752 -7.929 1.00 84.31 107 PHE A CA 1
ATOM 786 C C . PHE A 1 107 ? 8.775 0.777 -8.143 1.00 84.31 107 PHE A C 1
ATOM 788 O O . PHE A 1 107 ? 8.019 0.652 -7.174 1.00 84.31 107 PHE A O 1
ATOM 795 N N . ALA A 1 108 ? 8.323 0.899 -9.395 1.00 78.06 108 ALA A N 1
ATOM 796 C CA . ALA A 1 108 ? 6.905 0.937 -9.742 1.00 78.06 108 ALA A CA 1
ATOM 797 C C . ALA A 1 108 ? 6.174 -0.351 -9.318 1.00 78.06 108 ALA A C 1
ATOM 799 O O . ALA A 1 108 ? 5.135 -0.289 -8.657 1.00 78.06 108 ALA A O 1
ATOM 800 N N . LEU A 1 109 ? 6.760 -1.518 -9.604 1.00 72.69 109 LEU A N 1
ATOM 801 C CA . LEU A 1 109 ? 6.220 -2.828 -9.224 1.00 72.69 109 LEU A CA 1
ATOM 802 C C . LEU A 1 109 ? 6.208 -3.035 -7.712 1.00 72.69 109 LEU A C 1
ATOM 804 O O . LEU A 1 109 ? 5.207 -3.491 -7.166 1.00 72.69 109 LEU A O 1
ATOM 808 N N . SER A 1 110 ? 7.274 -2.639 -7.013 1.00 75.44 110 SER A N 1
ATOM 809 C CA . SER A 1 110 ? 7.340 -2.743 -5.548 1.00 75.44 110 SER A CA 1
ATOM 810 C C . SER A 1 110 ? 6.197 -1.980 -4.877 1.00 75.44 110 SER A C 1
ATOM 812 O O . SER A 1 110 ? 5.611 -2.446 -3.899 1.00 75.44 110 SER A O 1
ATOM 814 N N . LYS A 1 111 ? 5.848 -0.802 -5.409 1.00 77.00 111 LYS A N 1
ATOM 815 C CA . LYS A 1 111 ? 4.705 -0.013 -4.937 1.00 77.00 111 LYS A CA 1
ATOM 816 C C . LYS A 1 111 ? 3.373 -0.674 -5.291 1.00 77.00 111 LYS A C 1
ATOM 818 O O . LYS A 1 111 ? 2.504 -0.730 -4.425 1.00 77.00 111 LYS A O 1
ATOM 823 N N . GLY A 1 112 ? 3.238 -1.206 -6.507 1.00 74.25 112 GLY A N 1
ATOM 824 C CA . GLY A 1 112 ? 2.043 -1.931 -6.951 1.00 74.25 112 GLY A CA 1
ATOM 825 C C . GLY A 1 112 ? 1.734 -3.155 -6.085 1.00 74.25 112 GLY A C 1
ATOM 826 O O . GLY A 1 112 ? 0.631 -3.274 -5.557 1.00 74.25 112 GLY A O 1
ATOM 827 N N . ILE A 1 113 ? 2.731 -4.011 -5.844 1.00 72.44 113 ILE A N 1
ATOM 828 C CA . ILE A 1 113 ? 2.601 -5.204 -4.991 1.00 72.44 113 ILE A CA 1
ATOM 829 C C . ILE A 1 113 ? 2.261 -4.805 -3.552 1.00 72.44 113 ILE A C 1
ATOM 831 O O . ILE A 1 113 ? 1.349 -5.363 -2.944 1.00 72.44 113 ILE A O 1
ATOM 835 N N . LYS A 1 114 ? 2.940 -3.787 -3.007 1.00 67.25 114 LYS A N 1
ATOM 836 C CA . LYS A 1 114 ? 2.673 -3.304 -1.645 1.00 67.25 114 LYS A CA 1
ATOM 837 C C . LYS A 1 114 ? 1.239 -2.790 -1.468 1.00 67.25 114 LYS A C 1
ATOM 839 O O . LYS A 1 114 ? 0.696 -2.891 -0.372 1.00 67.25 114 LYS A O 1
ATOM 844 N N . ILE A 1 115 ? 0.640 -2.238 -2.522 1.00 64.56 115 ILE A N 1
ATOM 845 C CA . ILE A 1 115 ? -0.757 -1.790 -2.524 1.00 64.56 115 ILE A CA 1
ATOM 846 C C . ILE A 1 115 ? -1.715 -2.982 -2.584 1.00 64.56 115 ILE A C 1
ATOM 848 O O . ILE A 1 115 ? -2.694 -2.984 -1.848 1.00 64.56 115 ILE A O 1
ATOM 852 N N . GLN A 1 116 ? -1.413 -4.014 -3.376 1.00 63.22 116 GLN A N 1
ATOM 853 C CA . GLN A 1 116 ? -2.243 -5.225 -3.429 1.00 63.22 116 GLN A CA 1
ATOM 854 C C . GLN A 1 116 ? -2.253 -6.016 -2.115 1.00 63.22 116 GLN A C 1
ATOM 856 O O . GLN A 1 116 ? -3.210 -6.728 -1.834 1.00 63.22 116 GLN A O 1
ATOM 861 N N . TRP A 1 117 ? -1.203 -5.899 -1.301 1.00 55.72 117 TRP A N 1
ATOM 862 C CA . TRP A 1 117 ? -1.119 -6.564 0.004 1.00 55.72 117 TRP A CA 1
ATOM 863 C C . TRP A 1 117 ? -1.651 -5.729 1.172 1.00 55.72 117 TRP A C 1
ATOM 865 O O . TRP A 1 117 ? -1.662 -6.209 2.308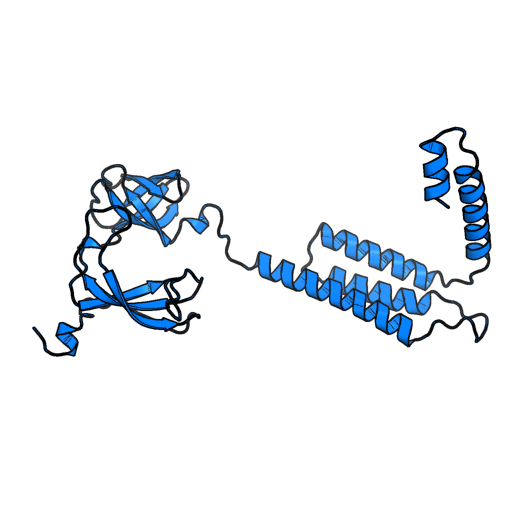 1.00 55.72 117 TRP A O 1
ATOM 875 N N . LYS A 1 118 ? -2.102 -4.489 0.940 1.00 55.38 118 LYS A N 1
ATOM 876 C CA . LYS A 1 118 ? -2.890 -3.787 1.957 1.00 55.38 118 LYS A CA 1
ATOM 877 C C . LYS A 1 118 ? -4.265 -4.449 2.043 1.00 55.38 118 LYS A C 1
ATOM 879 O O . LYS A 1 118 ? -4.882 -4.720 1.018 1.00 55.38 118 LYS A O 1
ATOM 884 N N . LYS A 1 119 ? -4.733 -4.704 3.269 1.00 50.06 119 LYS A N 1
ATOM 885 C CA . LYS A 1 119 ? -6.079 -5.240 3.521 1.00 50.06 119 LYS A CA 1
ATOM 886 C C . LYS A 1 119 ? -7.119 -4.389 2.783 1.00 50.06 119 LYS A C 1
ATOM 888 O O . LYS A 1 119 ? -6.997 -3.162 2.768 1.00 50.06 119 LYS A O 1
ATOM 893 N N . SER A 1 120 ? -8.113 -5.037 2.171 1.00 49.59 120 SER A N 1
ATOM 894 C CA . SER A 1 120 ? -9.237 -4.354 1.531 1.00 49.59 120 SER A CA 1
ATOM 895 C C . SER A 1 120 ? -9.935 -3.475 2.571 1.00 49.59 120 SER A C 1
ATOM 897 O O . SER A 1 120 ? -10.512 -3.954 3.540 1.00 49.59 120 SER A O 1
ATOM 899 N N . VAL A 1 121 ? -9.845 -2.156 2.397 1.00 55.91 121 VAL A N 1
ATOM 900 C CA . VAL A 1 121 ? -10.562 -1.176 3.236 1.00 55.91 121 VAL A CA 1
ATOM 901 C C . VAL A 1 121 ? -11.969 -0.915 2.672 1.00 55.91 121 VAL A C 1
ATOM 903 O O . VAL A 1 121 ? -12.717 -0.091 3.186 1.00 55.91 121 VAL A O 1
ATOM 906 N N . THR A 1 122 ? -12.338 -1.600 1.587 1.00 52.38 122 THR A N 1
ATOM 907 C CA . THR A 1 122 ? -13.591 -1.423 0.851 1.00 52.38 122 THR A CA 1
ATOM 908 C C . THR A 1 122 ? -14.377 -2.734 0.800 1.00 52.38 122 THR A C 1
ATOM 910 O O . THR A 1 122 ? -13.800 -3.812 0.683 1.00 52.38 122 THR A O 1
ATOM 913 N N . GLY A 1 123 ? -15.710 -2.647 0.867 1.00 67.06 123 GLY A N 1
ATOM 914 C CA . GLY A 1 123 ? -16.612 -3.801 0.765 1.00 67.06 123 GLY A CA 1
ATOM 915 C C . GLY A 1 123 ? -16.932 -4.487 2.101 1.00 67.06 123 GLY A C 1
ATOM 916 O O . GLY A 1 123 ? -16.864 -3.870 3.162 1.00 67.06 123 GLY A O 1
ATOM 917 N N . ARG A 1 124 ? -17.315 -5.772 2.037 1.00 63.56 124 ARG A N 1
ATOM 918 C CA . ARG A 1 124 ? -17.795 -6.575 3.182 1.00 63.56 124 ARG A CA 1
ATOM 919 C C . ARG A 1 124 ? -16.745 -6.749 4.283 1.00 63.56 124 ARG A C 1
ATOM 921 O O . ARG A 1 124 ? -17.097 -6.680 5.455 1.00 63.56 124 ARG A O 1
ATOM 928 N N . GLU A 1 125 ? -15.471 -6.937 3.931 1.00 65.00 125 GLU A N 1
ATOM 929 C CA . GLU A 1 125 ? -14.410 -7.108 4.936 1.00 65.00 125 GLU A CA 1
ATOM 930 C C . GLU A 1 125 ? -14.103 -5.813 5.707 1.00 65.00 125 GLU A C 1
ATOM 932 O O . GLU A 1 125 ? -13.661 -5.879 6.850 1.00 65.00 125 GLU A O 1
ATOM 937 N N . GLY A 1 126 ? -14.389 -4.641 5.125 1.00 69.44 126 GLY A N 1
ATOM 938 C CA . GLY A 1 126 ? -14.175 -3.337 5.765 1.00 69.44 126 GLY A CA 1
ATOM 939 C C . GLY A 1 126 ? -15.200 -2.983 6.851 1.00 69.44 126 GLY A C 1
ATOM 940 O O . GLY A 1 126 ? -14.997 -2.012 7.583 1.00 69.44 126 GLY A O 1
ATOM 941 N N . LEU A 1 127 ? -16.293 -3.750 6.957 1.00 76.19 127 LEU A N 1
ATOM 942 C CA . LEU A 1 127 ? -17.315 -3.582 7.995 1.00 76.19 127 LEU A CA 1
ATOM 943 C C . LEU A 1 127 ? -16.932 -4.272 9.308 1.00 76.19 127 LEU A C 1
ATOM 945 O O . LEU A 1 127 ? -17.384 -3.837 10.362 1.00 76.19 127 LEU A O 1
ATOM 949 N N . ILE A 1 128 ? -16.100 -5.315 9.263 1.00 82.75 128 ILE A N 1
ATOM 950 C CA . ILE A 1 128 ? -15.687 -6.071 10.452 1.00 82.75 128 ILE A CA 1
ATOM 951 C C . ILE A 1 128 ? -14.832 -5.171 11.358 1.00 82.75 128 ILE A C 1
ATOM 953 O O . ILE A 1 128 ? -13.883 -4.534 10.902 1.00 82.75 128 ILE A O 1
ATOM 957 N N . GLY A 1 129 ? -15.181 -5.105 12.644 1.00 79.81 129 GLY A N 1
ATOM 958 C CA . GLY A 1 129 ? -14.552 -4.239 13.646 1.00 79.81 129 GLY A CA 1
ATOM 959 C C . GLY A 1 129 ? -15.016 -2.778 13.611 1.00 79.81 129 GLY A C 1
ATOM 960 O O . GLY A 1 129 ? -14.506 -1.957 14.372 1.00 79.81 129 GLY A O 1
ATOM 961 N N . LYS A 1 130 ? -15.967 -2.408 12.740 1.00 83.44 130 LYS A N 1
ATOM 962 C CA . LYS A 1 130 ? -16.583 -1.073 12.772 1.00 83.44 130 LYS A CA 1
ATOM 963 C C . LYS A 1 130 ? -17.690 -1.013 13.820 1.00 83.44 130 LYS A C 1
ATOM 965 O O . LYS A 1 130 ? -18.423 -1.980 14.026 1.00 83.44 130 LYS A O 1
ATOM 970 N N . VAL A 1 131 ? -17.827 0.162 14.431 1.00 85.31 131 VAL A N 1
ATOM 971 C CA . VAL A 1 131 ? -18.925 0.489 15.345 1.00 85.31 131 VAL A CA 1
ATOM 972 C C . VAL A 1 131 ? -20.066 1.120 14.545 1.00 85.31 131 VAL A C 1
ATOM 974 O O . VAL A 1 131 ? -19.844 2.014 13.724 1.00 85.31 131 VAL A O 1
ATOM 977 N N . GLY A 1 132 ? -21.280 0.621 14.752 1.00 87.12 132 GLY A N 1
ATOM 978 C CA . GLY A 1 132 ? -22.520 1.139 14.183 1.00 87.12 132 GLY A CA 1
ATOM 979 C C . GLY A 1 132 ? -23.536 1.471 15.271 1.00 87.12 132 GLY A C 1
ATOM 980 O O . GLY A 1 132 ? -23.379 1.072 16.420 1.00 87.12 132 GLY A O 1
ATOM 981 N N . ILE A 1 133 ? -24.597 2.186 14.896 1.00 88.56 133 ILE A N 1
ATOM 982 C CA . ILE A 1 133 ? -25.682 2.572 15.811 1.00 88.56 133 ILE A CA 1
ATOM 983 C C . ILE A 1 133 ? -26.934 1.775 15.464 1.00 88.56 133 ILE A C 1
ATOM 985 O O . ILE A 1 133 ? -27.335 1.719 14.297 1.00 88.56 133 ILE A O 1
ATOM 989 N N . THR A 1 134 ? -27.589 1.189 16.457 1.00 90.19 134 THR A N 1
ATOM 990 C CA . THR A 1 134 ? -28.843 0.456 16.259 1.00 90.19 134 THR A CA 1
ATOM 991 C C . THR A 1 134 ? -29.984 1.411 15.885 1.00 90.19 134 THR A C 1
ATOM 993 O O . THR A 1 134 ? -30.148 2.488 16.458 1.00 90.19 134 THR A O 1
ATOM 996 N N . LYS A 1 135 ? -30.773 1.050 14.868 1.00 90.56 135 LYS A N 1
ATOM 997 C CA . LYS A 1 135 ? -31.958 1.807 14.412 1.00 90.56 135 LYS A CA 1
ATOM 998 C C . LYS A 1 135 ? -33.271 1.139 14.784 1.00 90.56 135 LYS A C 1
ATOM 1000 O O . LYS A 1 135 ? -34.317 1.760 14.687 1.00 90.56 135 LYS A O 1
ATOM 1005 N N . THR A 1 136 ? -33.214 -0.121 15.178 1.00 89.12 136 THR A N 1
ATOM 1006 C CA . THR A 1 136 ? -34.322 -0.846 15.784 1.00 89.12 136 THR A CA 1
ATOM 1007 C C . THR A 1 136 ? -33.768 -1.605 16.978 1.00 89.12 136 THR A C 1
ATOM 1009 O O . THR A 1 136 ? -32.559 -1.824 17.077 1.00 89.12 136 THR A O 1
ATOM 1012 N N . VAL A 1 137 ? -34.651 -2.045 17.866 1.00 90.06 137 VAL A N 1
ATOM 1013 C CA . VAL A 1 137 ? -34.290 -3.030 18.889 1.00 90.06 137 VAL A CA 1
ATOM 1014 C C . VAL A 1 137 ? -33.776 -4.298 18.192 1.00 90.06 137 VAL A C 1
ATOM 1016 O O . VAL A 1 137 ? -34.387 -4.742 17.219 1.00 90.06 137 VAL A O 1
ATOM 1019 N N . LEU A 1 138 ? -32.649 -4.842 18.656 1.00 88.81 138 LEU A N 1
ATOM 1020 C CA . LEU A 1 138 ? -32.101 -6.124 18.200 1.00 88.81 138 LEU A CA 1
ATOM 1021 C C . LEU A 1 138 ? -32.502 -7.218 19.184 1.00 88.81 138 LEU A C 1
ATOM 1023 O O . LEU A 1 138 ? -32.032 -7.217 20.324 1.00 88.81 138 LEU A O 1
ATOM 1027 N N . ASP A 1 139 ? -33.387 -8.116 18.747 1.00 86.00 139 ASP A N 1
ATOM 1028 C CA . ASP A 1 139 ? -33.897 -9.223 19.568 1.00 86.00 139 ASP A CA 1
ATOM 1029 C C . ASP A 1 139 ? -34.458 -10.385 18.716 1.00 86.00 139 ASP A C 1
ATOM 1031 O O . ASP A 1 139 ? -35.661 -10.437 18.453 1.00 86.00 139 ASP A O 1
ATOM 1035 N N . PRO A 1 140 ? -33.622 -11.326 18.240 1.00 85.00 140 PRO A N 1
ATOM 1036 C CA . PRO A 1 140 ? -32.178 -11.207 18.035 1.00 85.00 140 PRO A CA 1
ATOM 1037 C C . PRO A 1 140 ? -31.843 -10.387 16.778 1.00 85.00 140 PRO A C 1
ATOM 1039 O O . PRO A 1 140 ? -30.726 -9.895 16.651 1.00 85.00 140 PRO A O 1
ATOM 1042 N N . GLU A 1 141 ? -32.804 -10.207 15.866 1.00 90.44 141 GLU A N 1
ATOM 1043 C CA . GLU A 1 141 ? -32.626 -9.474 14.612 1.00 90.44 141 GLU A CA 1
ATOM 1044 C C . GLU A 1 141 ? -33.100 -8.023 14.714 1.00 90.44 141 GLU A C 1
ATOM 1046 O O . GLU A 1 141 ? -33.997 -7.682 15.484 1.00 90.44 141 GLU A O 1
ATOM 1051 N N . GLY A 1 142 ? -32.499 -7.161 13.901 1.00 91.06 142 GLY A N 1
ATOM 1052 C CA . GLY A 1 142 ? -32.849 -5.755 13.787 1.00 91.06 142 GLY A CA 1
ATOM 1053 C C . GLY A 1 142 ? -32.069 -5.076 12.666 1.00 91.06 142 GLY A C 1
ATOM 1054 O O . GLY A 1 142 ? -31.505 -5.727 11.786 1.00 91.06 142 GLY A O 1
ATOM 1055 N N . THR A 1 143 ? -32.037 -3.747 12.689 1.00 91.75 143 THR A N 1
ATOM 1056 C CA . THR A 1 143 ? -31.316 -2.934 11.705 1.00 91.75 143 THR A CA 1
ATOM 1057 C C . THR A 1 143 ? -30.330 -2.016 12.410 1.00 91.75 143 THR A C 1
ATOM 1059 O O . THR A 1 143 ? -30.674 -1.359 13.394 1.00 91.75 143 THR A O 1
ATOM 1062 N N . ILE A 1 144 ? -29.117 -1.919 11.873 1.00 92.50 144 ILE A N 1
ATOM 1063 C CA . ILE A 1 144 ? -28.083 -0.990 12.335 1.00 92.50 144 ILE A CA 1
ATOM 1064 C C . ILE A 1 144 ? -27.709 -0.023 11.217 1.00 92.50 144 ILE A C 1
ATOM 1066 O O . ILE A 1 144 ? -27.918 -0.299 10.036 1.00 92.50 144 ILE A O 1
ATOM 1070 N N . PHE A 1 145 ? -27.147 1.119 11.588 1.00 90.50 145 PHE A N 1
ATOM 1071 C CA . PHE A 1 145 ? -26.550 2.072 10.668 1.00 90.50 145 PHE A CA 1
ATOM 1072 C C . PHE A 1 145 ? -25.037 2.069 10.867 1.00 90.50 145 PHE A C 1
ATOM 1074 O O . PHE A 1 145 ? -24.549 2.460 11.928 1.00 90.50 145 PHE A O 1
ATOM 1081 N N . VAL A 1 146 ? -24.303 1.612 9.856 1.00 88.81 146 VAL A N 1
ATOM 1082 C CA . VAL A 1 146 ? -22.842 1.502 9.886 1.00 88.81 146 VAL A CA 1
ATOM 1083 C C . VAL A 1 146 ? -22.286 1.932 8.537 1.00 88.81 146 VAL A C 1
ATOM 1085 O O . VAL A 1 146 ? -22.861 1.640 7.492 1.00 88.81 146 VAL A O 1
ATOM 1088 N N . HIS A 1 147 ? -21.183 2.681 8.560 1.00 81.00 147 HIS A N 1
ATOM 1089 C CA . HIS A 1 147 ? -20.475 3.108 7.351 1.00 81.00 147 HIS A CA 1
ATOM 1090 C C . HIS A 1 147 ? -21.339 3.881 6.318 1.00 81.00 147 HIS A C 1
ATOM 1092 O O . HIS A 1 147 ? -21.046 3.878 5.125 1.00 81.00 147 HIS A O 1
ATOM 1098 N N . GLY A 1 148 ? -22.388 4.579 6.776 1.00 80.50 148 GLY A N 1
ATOM 1099 C CA . GLY A 1 148 ? -23.284 5.379 5.927 1.00 80.50 148 GLY A CA 1
ATOM 1100 C C . GLY A 1 148 ? -24.484 4.620 5.347 1.00 80.50 148 GLY A C 1
ATOM 1101 O O . GLY A 1 148 ? -25.285 5.216 4.631 1.00 80.50 148 GLY A O 1
ATOM 1102 N N . GLU A 1 149 ? -24.648 3.340 5.681 1.00 86.31 149 GLU A N 1
ATOM 1103 C CA . GLU A 1 149 ? -25.688 2.465 5.134 1.00 86.31 149 GLU A CA 1
ATOM 1104 C C . GLU A 1 149 ? -26.497 1.780 6.248 1.00 86.31 149 GLU A C 1
ATOM 1106 O O . GLU A 1 149 ? -26.011 1.584 7.366 1.00 86.31 149 GLU A O 1
ATOM 1111 N N . ARG A 1 150 ? -27.752 1.403 5.950 1.00 89.12 150 ARG A N 1
ATOM 1112 C CA . ARG A 1 150 ? -28.568 0.559 6.839 1.00 89.12 150 ARG A CA 1
ATOM 1113 C C . ARG A 1 150 ? -28.338 -0.909 6.511 1.00 89.12 150 ARG A C 1
ATOM 1115 O O . ARG A 1 150 ? -28.541 -1.318 5.373 1.00 89.12 150 ARG A O 1
ATOM 1122 N N . TRP A 1 151 ? -28.002 -1.684 7.530 1.00 91.69 151 TRP A N 1
ATOM 1123 C CA . TRP A 1 151 ? -27.720 -3.107 7.423 1.00 91.69 151 TRP A CA 1
ATOM 1124 C C . TRP A 1 151 ? -28.617 -3.904 8.357 1.00 91.69 151 TRP A C 1
ATOM 1126 O O . TRP A 1 151 ? -28.885 -3.482 9.483 1.00 91.69 151 TRP A O 1
ATOM 1136 N N . GLN A 1 152 ? -29.062 -5.071 7.896 1.00 91.44 152 GLN A N 1
ATOM 1137 C CA . GLN A 1 152 ? -29.727 -6.035 8.760 1.00 91.44 152 GLN A CA 1
ATOM 1138 C C . GLN A 1 152 ? -28.673 -6.662 9.668 1.00 91.44 152 GLN A C 1
ATOM 1140 O O . GLN A 1 152 ? -27.586 -7.013 9.207 1.00 91.44 152 GLN A O 1
ATOM 1145 N N . ALA A 1 153 ? -28.963 -6.776 10.955 1.00 92.50 153 ALA A N 1
ATOM 1146 C CA . ALA A 1 153 ? -28.020 -7.315 11.918 1.00 92.50 153 ALA A CA 1
ATOM 1147 C C . ALA A 1 153 ? -28.704 -8.263 12.899 1.00 92.50 153 ALA A C 1
ATOM 1149 O O . ALA A 1 153 ? -29.903 -8.147 13.144 1.00 92.50 153 ALA A O 1
ATOM 1150 N N . SER A 1 154 ? -27.924 -9.192 13.443 1.00 91.12 154 SER A N 1
ATOM 1151 C CA . SER A 1 154 ? -28.325 -10.098 14.513 1.00 91.12 154 SER A CA 1
ATOM 1152 C C . SER A 1 154 ? -27.350 -9.980 15.677 1.00 91.12 154 SER A C 1
ATOM 1154 O O . SER A 1 154 ? -26.135 -9.958 15.466 1.00 91.12 154 SER A O 1
ATOM 1156 N N . VAL A 1 155 ? -27.871 -9.932 16.900 1.00 91.25 155 VAL A N 1
ATOM 1157 C CA . VAL A 1 155 ? -27.061 -9.925 18.121 1.00 91.25 155 VAL A CA 1
ATOM 1158 C C . VAL A 1 155 ? -26.824 -11.346 18.643 1.00 91.25 155 VAL A C 1
ATOM 1160 O O . VAL A 1 155 ? -27.708 -12.193 18.533 1.00 91.25 155 VAL A O 1
ATOM 1163 N N . ILE A 1 156 ? -25.623 -11.616 19.173 1.00 83.12 156 ILE A N 1
ATOM 1164 C CA . ILE A 1 156 ? -25.269 -12.916 19.784 1.00 83.12 156 ILE A CA 1
ATOM 1165 C C . ILE A 1 156 ? -25.518 -12.932 21.298 1.00 83.12 156 ILE A C 1
ATOM 1167 O O . ILE A 1 156 ? -25.977 -13.941 21.824 1.00 83.12 156 ILE A O 1
ATOM 1171 N N . ASP A 1 157 ? -25.190 -11.838 21.991 1.00 75.94 157 ASP A N 1
ATOM 1172 C CA . ASP A 1 157 ? -25.123 -11.822 23.456 1.00 75.94 157 ASP A CA 1
ATOM 1173 C C . ASP A 1 157 ? -26.454 -11.417 24.100 1.00 75.94 157 ASP A C 1
ATOM 1175 O O . ASP A 1 157 ? -27.199 -12.242 24.625 1.00 75.94 157 ASP A O 1
ATOM 1179 N N . GLU A 1 158 ? -26.740 -10.117 24.091 1.00 82.25 158 GLU A N 1
ATOM 1180 C CA . GLU A 1 158 ? -27.814 -9.503 24.862 1.00 82.25 158 GLU A CA 1
ATOM 1181 C C . GLU A 1 158 ? -28.689 -8.623 23.976 1.00 82.25 158 GLU A C 1
ATOM 1183 O O . GLU A 1 158 ? -28.240 -8.088 22.965 1.00 82.25 158 GLU A O 1
ATOM 1188 N N . LYS A 1 159 ? -29.952 -8.457 24.368 1.00 86.75 159 LYS A N 1
ATOM 1189 C CA . LYS A 1 159 ? -30.887 -7.568 23.681 1.00 86.75 159 LYS A CA 1
ATOM 1190 C C . LYS A 1 159 ? -30.351 -6.137 23.688 1.00 86.75 159 LYS A C 1
ATOM 1192 O O . LYS A 1 159 ? -30.161 -5.553 24.754 1.00 86.75 159 LYS A O 1
ATOM 1197 N N . VAL A 1 160 ? -30.181 -5.557 22.502 1.00 86.25 160 VAL A N 1
ATOM 1198 C CA . VAL A 1 160 ? -29.669 -4.189 22.341 1.00 86.25 160 VAL A CA 1
ATOM 1199 C C . VAL A 1 160 ? -30.825 -3.256 22.003 1.00 86.25 160 VAL A C 1
ATOM 1201 O O . VAL A 1 160 ? -31.618 -3.527 21.095 1.00 86.25 160 VAL A O 1
ATOM 1204 N N . LYS A 1 161 ? -30.949 -2.159 22.754 1.00 87.25 161 LYS A N 1
ATOM 1205 C CA . LYS A 1 161 ? -31.988 -1.146 22.523 1.00 87.25 161 LYS A CA 1
ATOM 1206 C C . LYS A 1 161 ? -31.675 -0.323 21.276 1.00 87.25 161 LYS A C 1
ATOM 1208 O O . LYS A 1 161 ? -30.553 -0.325 20.781 1.00 87.25 161 LYS A O 1
ATOM 1213 N N . GLU A 1 162 ? -32.678 0.383 20.765 1.00 87.69 162 GLU A N 1
ATOM 1214 C CA . GLU A 1 162 ? -32.487 1.360 19.690 1.00 87.69 162 GLU A CA 1
ATOM 1215 C C . GLU A 1 162 ? -31.592 2.522 20.159 1.00 87.69 162 GLU A C 1
ATOM 1217 O O . GLU A 1 162 ? -31.751 3.016 21.274 1.00 87.69 162 GLU A O 1
ATOM 1222 N N . GLY A 1 163 ? -30.669 2.962 19.300 1.00 84.00 163 GLY A N 1
ATOM 1223 C CA . GLY A 1 163 ? -29.735 4.055 19.565 1.00 84.00 163 GLY A CA 1
ATOM 1224 C C . GLY A 1 163 ? -28.429 3.652 20.257 1.00 84.00 163 GLY A C 1
ATOM 1225 O O . GLY A 1 163 ? -27.576 4.515 20.438 1.00 84.00 163 GLY A O 1
ATOM 1226 N N . GLU A 1 164 ? -28.241 2.381 20.616 1.00 84.19 164 GLU A N 1
ATOM 1227 C CA . GLU A 1 164 ? -27.002 1.900 21.241 1.00 84.19 164 GLU A CA 1
ATOM 1228 C C . GLU A 1 164 ? -25.905 1.608 20.201 1.00 84.19 164 GLU A C 1
ATOM 1230 O O . GLU A 1 164 ? -26.175 1.329 19.029 1.00 84.19 164 GLU A O 1
ATOM 1235 N N . GLU A 1 165 ? -24.647 1.671 20.640 1.00 86.19 165 GLU A N 1
ATOM 1236 C CA . GLU A 1 165 ? -23.487 1.355 19.808 1.00 86.19 165 GLU A CA 1
ATOM 1237 C C . GLU A 1 165 ? -23.155 -0.142 19.838 1.00 86.19 165 GLU A C 1
ATOM 1239 O O . GLU A 1 165 ? -23.070 -0.781 20.894 1.00 86.19 165 GLU A O 1
ATOM 1244 N N . VAL A 1 166 ? -22.934 -0.704 18.652 1.00 88.94 166 VAL A N 1
ATOM 1245 C CA . VAL A 1 166 ? -22.623 -2.120 18.447 1.00 88.94 166 VAL A CA 1
ATOM 1246 C C . VAL A 1 166 ? -21.413 -2.290 17.540 1.00 88.94 166 VAL A C 1
ATOM 1248 O O . VAL A 1 166 ? -21.241 -1.551 16.573 1.00 88.94 166 VAL A O 1
ATOM 1251 N N . GLU A 1 167 ? -20.584 -3.287 17.831 1.00 89.12 167 GLU A N 1
ATOM 1252 C CA . GLU A 1 167 ? -19.422 -3.651 17.018 1.00 89.12 167 GLU A CA 1
ATOM 1253 C C . GLU A 1 167 ? -19.768 -4.823 16.098 1.00 89.12 167 GLU A C 1
ATOM 1255 O O . GLU A 1 167 ? -20.336 -5.827 16.539 1.00 89.12 167 GLU A O 1
ATOM 1260 N N . VAL A 1 168 ? -19.404 -4.705 14.820 1.00 90.06 168 VAL A N 1
ATOM 1261 C CA . VAL A 1 168 ? -19.570 -5.771 13.825 1.00 90.06 168 VAL A CA 1
ATOM 1262 C C . VAL A 1 168 ? -18.479 -6.826 14.000 1.00 90.06 168 VAL A C 1
ATOM 1264 O O . VAL A 1 168 ? -17.299 -6.551 13.799 1.00 90.06 168 VAL A O 1
ATOM 1267 N N . LEU A 1 169 ? -18.879 -8.052 14.327 1.00 88.00 169 LEU A N 1
ATOM 1268 C CA . LEU A 1 169 ? -17.984 -9.196 14.500 1.00 88.00 169 LEU A CA 1
ATOM 1269 C C . LEU A 1 169 ? -17.772 -9.972 13.201 1.00 88.00 169 LEU A C 1
ATOM 1271 O O . LEU A 1 169 ? -16.657 -10.383 12.892 1.00 88.00 169 LEU A O 1
ATOM 1275 N N . GLU A 1 170 ? -18.846 -10.186 12.444 1.00 86.50 170 GLU A N 1
ATOM 1276 C CA . GLU A 1 170 ? -18.836 -11.022 11.243 1.00 86.50 170 GLU A CA 1
ATOM 1277 C C . GLU A 1 170 ? -19.866 -10.509 10.228 1.00 86.50 170 GLU A C 1
ATOM 1279 O O . GLU A 1 170 ? -20.899 -9.946 10.595 1.00 86.50 170 GLU A O 1
ATOM 1284 N N . VAL A 1 171 ? -19.606 -10.737 8.939 1.00 87.19 171 VAL A N 1
ATOM 1285 C CA . VAL A 1 171 ? -20.562 -10.485 7.854 1.00 87.19 171 VAL A CA 1
ATOM 1286 C C . VAL A 1 171 ? -21.049 -11.820 7.296 1.00 87.19 171 VAL A C 1
ATOM 1288 O O . VAL A 1 171 ? -20.304 -12.513 6.605 1.00 87.19 171 VAL A O 1
ATOM 1291 N N . ARG A 1 172 ? -22.318 -12.165 7.538 1.00 83.44 172 ARG A N 1
ATOM 1292 C CA . ARG A 1 172 ? -22.959 -13.381 7.022 1.00 83.44 172 ARG A CA 1
ATOM 1293 C C . ARG A 1 172 ? -23.944 -13.025 5.907 1.00 83.44 172 ARG A C 1
ATOM 1295 O O . ARG A 1 172 ? -25.124 -12.764 6.127 1.00 83.44 172 ARG A O 1
ATOM 1302 N N . GLY A 1 173 ? -23.452 -13.003 4.668 1.00 84.25 173 GLY A N 1
ATOM 1303 C CA . GLY A 1 173 ? -24.268 -12.673 3.496 1.00 84.25 173 GLY A CA 1
ATOM 1304 C C . GLY A 1 173 ? -24.710 -11.204 3.483 1.00 84.25 173 GLY A C 1
ATOM 1305 O O . GLY A 1 173 ? -23.912 -10.327 3.144 1.00 84.25 173 GLY A O 1
ATOM 1306 N N . LEU A 1 174 ? -25.987 -10.946 3.780 1.00 82.88 174 LEU A N 1
ATOM 1307 C CA . LEU A 1 174 ? -26.573 -9.599 3.914 1.00 82.88 174 LEU A CA 1
ATOM 1308 C C . LEU A 1 174 ? -26.883 -9.227 5.374 1.00 82.88 174 LEU A C 1
ATOM 1310 O O . LEU A 1 174 ? -27.417 -8.150 5.629 1.00 82.88 174 LEU A O 1
ATOM 1314 N N . GLN A 1 175 ? -26.539 -10.104 6.319 1.00 87.38 175 GLN A N 1
ATOM 1315 C CA . GLN A 1 175 ? -26.755 -9.903 7.743 1.00 87.38 175 GLN A CA 1
ATOM 1316 C C . GLN A 1 175 ? -25.412 -9.710 8.456 1.00 87.38 175 GLN A C 1
ATOM 1318 O O . GLN A 1 175 ? -24.456 -10.454 8.225 1.00 87.38 175 GLN A O 1
ATOM 1323 N N . LEU A 1 176 ? -25.331 -8.705 9.320 1.00 90.50 176 LEU A N 1
ATOM 1324 C CA . LEU A 1 176 ? -24.178 -8.446 10.176 1.00 90.50 176 LEU A CA 1
ATOM 1325 C C . LEU A 1 176 ? -24.379 -9.117 11.530 1.00 90.50 176 LEU A C 1
ATOM 1327 O O . LEU A 1 176 ? -25.430 -8.987 12.148 1.00 90.50 176 LEU A O 1
ATOM 1331 N N . ILE A 1 177 ? -23.361 -9.811 12.010 1.00 90.38 177 ILE A N 1
ATOM 1332 C CA . ILE A 1 177 ? -23.352 -10.348 13.363 1.00 90.38 177 ILE A CA 1
ATOM 1333 C C . ILE A 1 177 ? -22.680 -9.317 14.258 1.00 90.38 177 ILE A C 1
ATOM 1335 O O . ILE A 1 177 ? -21.536 -8.930 14.006 1.00 90.38 177 ILE A O 1
ATOM 1339 N N . VAL A 1 178 ? -23.396 -8.848 15.274 1.00 90.88 178 VAL A N 1
ATOM 1340 C CA . VAL A 1 178 ? -22.949 -7.745 16.129 1.00 90.88 178 VAL A CA 1
ATOM 1341 C C . VAL A 1 178 ? -22.962 -8.117 17.606 1.00 90.88 178 VAL A C 1
ATOM 1343 O O . VAL A 1 178 ? -23.726 -8.980 18.041 1.00 90.88 178 VAL A O 1
ATOM 1346 N N . LYS A 1 179 ? -22.136 -7.426 18.391 1.00 88.44 179 LYS A N 1
ATOM 1347 C CA . LYS A 1 179 ? -22.194 -7.430 19.860 1.00 88.44 179 LYS A CA 1
ATOM 1348 C C . LYS A 1 179 ? -22.320 -6.004 20.385 1.00 88.44 179 LYS A C 1
ATOM 1350 O O . LYS A 1 179 ? -21.900 -5.053 19.721 1.00 88.44 179 LYS A O 1
ATOM 1355 N N . LYS A 1 180 ? -22.861 -5.853 21.592 1.00 85.12 180 LYS A N 1
ATOM 1356 C CA . LYS A 1 180 ? -22.910 -4.559 22.277 1.00 85.12 180 LYS A CA 1
ATOM 1357 C C . LYS A 1 180 ? -21.487 -4.062 22.543 1.00 85.12 180 LYS A C 1
ATOM 1359 O O . LYS A 1 180 ? -20.651 -4.824 23.026 1.00 85.12 180 LYS A O 1
ATOM 1364 N N . TYR A 1 181 ? -21.211 -2.794 22.234 1.00 77.62 181 TYR A N 1
ATOM 1365 C CA . TYR A 1 181 ? -19.874 -2.210 22.413 1.00 77.62 181 TYR A CA 1
ATOM 1366 C C . TYR A 1 181 ? -19.573 -1.821 23.881 1.00 77.62 181 TYR A C 1
ATOM 1368 O O . TYR A 1 181 ? -18.451 -1.455 24.209 1.00 77.62 181 TYR A O 1
ATOM 1376 N N . LYS A 1 182 ? -20.560 -1.975 24.783 1.00 78.62 182 LYS A N 1
ATOM 1377 C CA . LYS A 1 182 ? -20.471 -1.877 26.259 1.00 78.62 182 LYS A CA 1
ATOM 1378 C C . LYS A 1 182 ? -19.819 -0.599 26.808 1.00 78.62 182 LYS A C 1
ATOM 1380 O O . LYS A 1 182 ? -19.313 -0.593 27.928 1.00 78.62 182 LYS A O 1
ATOM 1385 N N . LEU A 1 183 ? -19.862 0.504 26.058 1.00 74.25 183 LEU A N 1
ATOM 1386 C CA . LEU A 1 183 ? -19.365 1.803 26.533 1.00 74.25 183 LEU A CA 1
ATOM 1387 C C . LEU A 1 183 ? -20.121 2.310 27.771 1.00 74.25 183 LEU A C 1
ATOM 1389 O O . LEU A 1 183 ? -19.552 3.041 28.575 1.00 74.25 183 LEU A O 1
ATOM 1393 N N . ASP A 1 184 ? -21.369 1.878 27.956 1.00 73.75 184 ASP A N 1
ATOM 1394 C CA . ASP A 1 184 ? -22.215 2.176 29.115 1.00 73.75 184 ASP A CA 1
ATOM 1395 C C . ASP A 1 184 ? -21.702 1.570 30.433 1.00 73.75 184 ASP A C 1
ATOM 1397 O O . ASP A 1 184 ? -22.163 1.958 31.504 1.00 73.75 184 ASP A O 1
ATOM 1401 N N . GLN A 1 185 ? -20.742 0.642 30.375 1.00 81.00 185 GLN A N 1
ATOM 1402 C CA . GLN A 1 185 ? -20.148 -0.001 31.552 1.00 81.00 185 GLN A CA 1
ATOM 1403 C C . GLN A 1 185 ? -18.835 0.654 32.007 1.00 81.00 185 GLN A C 1
ATOM 1405 O O . GLN A 1 185 ? -18.270 0.231 33.016 1.00 81.00 185 GLN A O 1
ATOM 1410 N N . LEU A 1 186 ? -18.340 1.671 31.291 1.00 86.06 186 LEU A N 1
ATOM 1411 C CA . LEU A 1 186 ? -17.100 2.360 31.647 1.00 86.06 186 LEU A CA 1
ATOM 1412 C C . LEU A 1 186 ? -17.246 3.133 32.962 1.00 86.06 186 LEU A C 1
ATOM 1414 O O . LEU A 1 186 ? -18.197 3.889 33.170 1.00 86.06 186 LEU A O 1
ATOM 1418 N N . ARG A 1 187 ? -16.251 2.987 33.836 1.00 89.69 187 ARG A N 1
ATOM 1419 C CA . ARG A 1 187 ? -16.161 3.672 35.127 1.00 89.69 187 ARG A CA 1
ATOM 1420 C C . ARG A 1 187 ? -15.089 4.751 35.083 1.00 89.69 187 ARG A C 1
ATOM 1422 O O . ARG A 1 187 ? -14.095 4.655 34.363 1.00 89.69 187 ARG A O 1
ATOM 1429 N N . PHE A 1 188 ? -15.251 5.766 35.928 1.00 90.56 188 PHE A N 1
ATOM 1430 C CA . PHE A 1 188 ? -14.170 6.706 36.208 1.00 90.56 188 PHE A CA 1
ATOM 1431 C C . PHE A 1 188 ? -12.926 5.955 36.678 1.00 90.56 188 PHE A C 1
ATOM 1433 O O . PHE A 1 188 ? -13.008 5.092 37.552 1.00 90.56 188 PHE A O 1
ATOM 1440 N N . GLY A 1 189 ? -11.779 6.292 36.097 1.00 91.00 189 GLY A N 1
ATOM 1441 C CA . GLY A 1 189 ? -10.517 5.642 36.417 1.00 91.00 189 GLY A CA 1
ATOM 1442 C C . GLY A 1 189 ? -10.224 4.358 35.639 1.00 91.00 189 GLY A C 1
ATOM 1443 O O . GLY A 1 189 ? -9.120 3.834 35.792 1.00 91.00 189 GLY A O 1
ATOM 1444 N N . ASP A 1 190 ? -11.142 3.860 34.802 1.00 93.50 190 ASP A N 1
ATOM 1445 C CA . ASP A 1 190 ? -10.864 2.686 33.969 1.00 93.50 190 ASP A CA 1
ATOM 1446 C C . ASP A 1 190 ? -9.725 2.983 32.981 1.00 93.50 190 ASP A C 1
ATOM 1448 O O . ASP A 1 190 ? -9.655 4.063 32.378 1.00 93.50 190 ASP A O 1
ATOM 1452 N N . ILE A 1 191 ? -8.825 2.012 32.827 1.00 93.81 191 ILE A N 1
ATOM 1453 C CA . ILE A 1 191 ? -7.714 2.063 31.879 1.00 93.81 191 ILE A CA 1
ATOM 1454 C C . ILE A 1 191 ? -8.196 1.478 30.554 1.00 93.81 191 ILE A C 1
ATOM 1456 O O . ILE A 1 191 ? -8.558 0.308 30.470 1.00 93.81 191 ILE A O 1
ATOM 1460 N N . VAL A 1 192 ? -8.166 2.288 29.499 1.00 93.31 192 VAL A N 1
ATOM 1461 C CA . VAL A 1 192 ? -8.673 1.921 28.173 1.00 93.31 192 VAL A CA 1
ATOM 1462 C C . VAL A 1 192 ? -7.578 1.996 27.118 1.00 93.31 192 VAL A C 1
ATOM 1464 O O . VAL A 1 192 ? -6.689 2.849 27.176 1.00 93.31 192 VAL A O 1
ATOM 1467 N N . ALA A 1 193 ? -7.663 1.115 26.123 1.00 92.44 193 ALA A N 1
ATOM 1468 C CA . ALA A 1 193 ? -6.826 1.142 24.931 1.00 92.44 193 ALA A CA 1
ATOM 1469 C C . ALA A 1 193 ? -7.663 1.570 23.719 1.00 92.44 193 ALA A C 1
ATOM 1471 O O . ALA A 1 193 ? -8.693 0.972 23.416 1.00 92.44 193 ALA A O 1
ATOM 1472 N N . ILE A 1 194 ? -7.202 2.599 23.015 1.00 91.19 194 ILE A N 1
ATOM 1473 C CA . ILE A 1 194 ? -7.823 3.130 21.805 1.00 91.19 194 ILE A CA 1
ATOM 1474 C C . ILE A 1 194 ? -6.983 2.677 20.614 1.00 91.19 194 ILE A C 1
ATOM 1476 O O . ILE A 1 194 ? -5.818 3.067 20.472 1.00 91.19 194 ILE A O 1
ATOM 1480 N N . SER A 1 195 ? -7.581 1.838 19.770 1.00 89.88 195 SER A N 1
ATOM 1481 C CA . SER A 1 195 ? -6.948 1.327 18.552 1.00 89.88 195 SER A CA 1
ATOM 1482 C C . SER A 1 195 ? -6.951 2.380 17.443 1.00 89.88 195 SER A C 1
ATOM 1484 O O . SER A 1 195 ? -7.874 3.184 17.338 1.00 89.88 195 SER A O 1
ATOM 1486 N N . ASP A 1 196 ? -5.903 2.371 16.623 1.00 90.56 196 ASP A N 1
ATOM 1487 C CA . ASP A 1 196 ? -5.649 3.292 15.510 1.00 90.56 196 ASP A CA 1
ATOM 1488 C C . ASP A 1 196 ? -5.612 4.787 15.885 1.00 90.56 196 ASP A C 1
ATOM 1490 O O . ASP A 1 196 ? -5.814 5.664 15.039 1.00 90.56 196 ASP A O 1
ATOM 1494 N N . ALA A 1 197 ? -5.320 5.089 17.152 1.00 90.75 197 ALA A N 1
ATOM 1495 C CA . ALA A 1 197 ? -5.179 6.448 17.663 1.00 90.75 197 ALA A CA 1
ATOM 1496 C C . ALA A 1 197 ? -3.715 6.762 17.994 1.00 90.75 197 ALA A C 1
ATOM 1498 O O . ALA A 1 197 ? -3.103 6.112 18.846 1.00 90.75 197 ALA A O 1
ATOM 1499 N N . ASP A 1 198 ? -3.172 7.794 17.348 1.00 92.69 198 ASP A N 1
ATOM 1500 C CA . ASP A 1 198 ? -1.866 8.375 17.649 1.00 92.69 198 ASP A CA 1
ATOM 1501 C C . ASP A 1 198 ? -2.055 9.730 18.331 1.00 92.69 198 ASP A C 1
ATOM 1503 O O . ASP A 1 198 ? -2.533 10.687 17.715 1.00 92.69 198 ASP A O 1
ATOM 1507 N N . ASN A 1 199 ? -1.649 9.787 19.599 1.00 93.31 199 ASN A N 1
ATOM 1508 C CA . ASN A 1 199 ? -1.725 10.973 20.445 1.00 93.31 199 ASN A CA 1
ATOM 1509 C C . ASN A 1 199 ? -0.351 11.626 20.705 1.00 93.31 199 ASN A C 1
ATOM 1511 O O . ASN A 1 199 ? -0.201 12.362 21.676 1.00 93.31 199 ASN A O 1
ATOM 1515 N N . SER A 1 200 ? 0.666 11.366 19.867 1.00 90.19 200 SER A N 1
ATOM 1516 C CA . SER A 1 200 ? 2.057 11.797 20.128 1.00 90.19 200 SER A CA 1
ATOM 1517 C C . SER A 1 200 ? 2.236 13.320 20.156 1.00 90.19 200 SER A C 1
ATOM 1519 O O . SER A 1 200 ? 3.014 13.835 20.953 1.00 90.19 200 SER A O 1
ATOM 1521 N N . TYR A 1 201 ? 1.517 14.040 19.290 1.00 90.00 201 TYR A N 1
ATOM 1522 C CA . TYR A 1 201 ? 1.575 15.508 19.172 1.00 90.00 201 TYR A CA 1
ATOM 1523 C C . TYR A 1 201 ? 0.184 16.161 19.155 1.00 90.00 201 TYR A C 1
ATOM 1525 O O . TYR A 1 201 ? 0.040 17.343 18.856 1.00 90.00 201 TYR A O 1
ATOM 1533 N N . GLY A 1 202 ? -0.853 15.376 19.431 1.00 87.75 202 GLY A N 1
ATOM 1534 C CA . GLY A 1 202 ? -2.252 15.729 19.216 1.00 87.75 202 GLY A CA 1
ATOM 1535 C C . GLY A 1 202 ? -3.041 14.501 18.777 1.00 87.75 202 GLY A C 1
ATOM 1536 O O . GLY A 1 202 ? -2.447 13.487 18.431 1.00 87.75 202 GLY A O 1
ATOM 1537 N N . ARG A 1 203 ? -4.373 14.584 18.808 1.00 88.06 203 ARG A N 1
ATOM 1538 C CA . ARG A 1 203 ? -5.251 13.455 18.470 1.00 88.06 203 ARG A CA 1
ATOM 1539 C C . ARG A 1 203 ? -5.296 13.253 16.959 1.00 88.06 203 ARG A C 1
ATOM 1541 O O . ARG A 1 203 ? -5.780 14.124 16.240 1.00 88.06 203 ARG A O 1
ATOM 1548 N N . SER A 1 204 ? -4.810 12.113 16.482 1.00 90.00 204 SER A N 1
ATOM 1549 C CA . SER A 1 204 ? -4.801 11.780 15.057 1.00 90.00 204 SER A CA 1
ATOM 1550 C C . SER A 1 204 ? -5.088 10.299 14.811 1.00 90.00 204 SER A C 1
ATOM 1552 O O . SER A 1 204 ? -4.778 9.445 15.639 1.00 90.00 204 SER A O 1
ATOM 1554 N N . TYR A 1 205 ? -5.696 9.996 13.662 1.00 88.56 205 TYR A N 1
ATOM 1555 C CA . TYR A 1 205 ? -5.900 8.620 13.216 1.00 88.56 205 TYR A CA 1
ATOM 1556 C C . TYR A 1 205 ? -4.628 8.085 12.556 1.00 88.56 205 TYR A C 1
ATOM 1558 O O . TYR A 1 205 ? -4.087 8.711 11.638 1.00 88.56 205 TYR A O 1
ATOM 1566 N N . ARG A 1 206 ? -4.176 6.904 12.982 1.00 86.81 206 ARG A N 1
ATOM 1567 C CA . ARG A 1 206 ? -3.045 6.201 12.376 1.00 86.81 206 ARG A CA 1
ATOM 1568 C C . ARG A 1 206 ? -3.221 4.695 12.516 1.00 86.81 206 ARG A C 1
ATOM 1570 O O . ARG A 1 206 ? -3.117 4.155 13.610 1.00 86.81 206 ARG A O 1
ATOM 1577 N N . GLU A 1 207 ? -3.413 4.025 11.384 1.00 85.81 207 GLU A N 1
ATOM 1578 C CA . GLU A 1 207 ? -3.544 2.565 11.306 1.00 85.81 207 GLU A CA 1
ATOM 1579 C C . GLU A 1 207 ? -2.372 1.856 12.019 1.00 85.81 207 GLU A C 1
ATOM 1581 O O . GLU A 1 207 ? -1.197 2.114 11.732 1.00 85.81 207 GLU A O 1
ATOM 1586 N N . GLY A 1 208 ? -2.699 0.973 12.964 1.00 86.56 208 GLY A N 1
ATOM 1587 C CA . GLY A 1 208 ? -1.758 0.203 13.774 1.00 86.56 208 GLY A CA 1
ATOM 1588 C C . GLY A 1 208 ? -1.190 0.935 14.992 1.00 86.56 208 GLY A C 1
ATOM 1589 O O . GLY A 1 208 ? -0.426 0.314 15.739 1.00 86.56 208 GLY A O 1
ATOM 1590 N N . ALA A 1 209 ? -1.528 2.211 15.203 1.00 91.75 209 ALA A N 1
ATOM 1591 C CA . ALA A 1 209 ? -1.204 2.928 16.432 1.00 91.75 209 ALA A CA 1
ATOM 1592 C C . ALA A 1 209 ? -2.124 2.495 17.582 1.00 91.75 209 ALA A C 1
ATOM 1594 O O . ALA A 1 209 ? -3.249 2.056 17.361 1.00 91.75 209 ALA A O 1
ATOM 1595 N N . VAL A 1 210 ? -1.647 2.615 18.817 1.00 94.00 210 VAL A N 1
ATOM 1596 C CA . VAL A 1 210 ? -2.449 2.341 20.016 1.00 94.00 210 VAL A CA 1
ATOM 1597 C C . VAL A 1 210 ? -2.148 3.411 21.050 1.00 94.00 210 VAL A C 1
ATOM 1599 O O . VAL A 1 210 ? -0.983 3.638 21.381 1.00 94.00 210 VAL A O 1
ATOM 1602 N N . SER A 1 211 ? -3.195 4.030 21.586 1.00 94.25 211 SER A N 1
ATOM 1603 C CA . SER A 1 211 ? -3.103 4.963 22.709 1.00 94.25 211 SER A CA 1
ATOM 1604 C C . SER A 1 211 ? -3.775 4.365 23.938 1.00 94.25 211 SER A C 1
ATOM 1606 O O . SER A 1 211 ? -4.911 3.913 23.856 1.00 94.25 211 SER A O 1
ATOM 1608 N N . VAL A 1 212 ? -3.092 4.367 25.079 1.00 94.69 212 VAL A N 1
ATOM 1609 C CA . VAL A 1 212 ? -3.646 3.934 26.368 1.00 94.69 212 VAL A CA 1
ATOM 1610 C C . VAL A 1 212 ? -3.929 5.165 27.215 1.00 94.69 212 VAL A C 1
ATOM 1612 O O . VAL A 1 212 ? -3.113 6.091 27.270 1.00 94.69 212 VAL A O 1
ATOM 1615 N N . GLY A 1 213 ? -5.076 5.191 27.882 1.00 94.12 213 GLY A N 1
ATOM 1616 C CA . GLY A 1 213 ? -5.467 6.308 28.729 1.00 94.12 213 GLY A CA 1
ATOM 1617 C C . GLY A 1 213 ? -6.436 5.927 29.837 1.00 94.12 213 GLY A C 1
ATOM 1618 O O . GLY A 1 213 ? -6.825 4.772 29.961 1.00 94.12 213 GLY A O 1
ATOM 1619 N N . ILE A 1 214 ? -6.795 6.922 30.643 1.00 94.50 214 ILE A N 1
ATOM 1620 C CA . ILE A 1 214 ? -7.699 6.790 31.789 1.00 94.50 214 ILE A CA 1
ATOM 1621 C C . ILE A 1 214 ? -8.991 7.548 31.498 1.00 94.50 214 ILE A C 1
ATOM 1623 O O . ILE A 1 214 ? -8.939 8.688 31.028 1.00 94.50 214 ILE A O 1
ATOM 1627 N N . VAL A 1 215 ? -10.137 6.951 31.820 1.00 93.12 215 VAL A N 1
ATOM 1628 C CA . VAL A 1 215 ? -11.440 7.630 31.780 1.00 93.12 215 VAL A CA 1
ATOM 1629 C C . VAL A 1 215 ? -11.516 8.682 32.892 1.00 93.12 215 VAL A C 1
ATOM 1631 O O . VAL A 1 215 ? -11.466 8.352 34.077 1.00 93.12 215 VAL A O 1
ATOM 1634 N N . VAL A 1 216 ? -11.643 9.958 32.518 1.00 92.44 216 VAL A N 1
ATOM 1635 C CA . VAL A 1 216 ? -11.611 11.107 33.447 1.00 92.44 216 VAL A CA 1
ATOM 1636 C C . VAL A 1 216 ? -12.891 11.939 33.465 1.00 92.44 216 VAL A C 1
ATOM 1638 O O . VAL A 1 216 ? -13.027 12.807 34.324 1.00 92.44 216 VAL A O 1
ATOM 1641 N N . HIS A 1 217 ? -13.832 11.705 32.548 1.00 85.00 217 HIS A N 1
ATOM 1642 C CA . HIS A 1 217 ? -15.122 12.396 32.552 1.00 85.00 217 HIS A CA 1
ATOM 1643 C C . HIS A 1 217 ? -16.294 11.453 32.262 1.00 85.00 217 HIS A C 1
ATOM 1645 O O . HIS A 1 217 ? -16.129 10.439 31.585 1.00 85.00 217 HIS A O 1
ATOM 1651 N N . SER A 1 218 ? -17.479 11.818 32.763 1.00 75.75 218 SER A N 1
ATOM 1652 C CA . SER A 1 218 ? -18.730 11.072 32.576 1.00 75.75 218 SER A CA 1
ATOM 1653 C C . SER A 1 218 ? -19.244 11.166 31.144 1.00 75.75 218 SER A C 1
ATOM 1655 O O . SER A 1 218 ? -18.798 12.010 30.369 1.00 75.75 218 SER A O 1
ATOM 1657 N N . ASP A 1 219 ? -20.232 10.351 30.803 1.00 77.94 219 ASP A N 1
ATOM 1658 C CA . ASP A 1 219 ? -20.879 10.431 29.499 1.00 77.94 219 ASP A CA 1
ATOM 1659 C C . ASP A 1 219 ? -21.502 11.819 29.221 1.00 77.94 219 ASP A C 1
ATOM 1661 O O . ASP A 1 219 ? -21.834 12.577 30.141 1.00 77.94 219 ASP A O 1
ATOM 1665 N N . CYS A 1 220 ? -21.628 12.167 27.941 1.00 73.31 220 CYS A N 1
ATOM 1666 C CA . CYS A 1 220 ? -22.184 13.429 27.471 1.00 73.31 220 CYS A CA 1
ATOM 1667 C C . CYS A 1 220 ? -23.224 13.165 26.382 1.00 73.31 220 CYS A C 1
ATOM 1669 O O . CYS A 1 220 ? -22.940 12.531 25.377 1.00 73.31 220 CYS A O 1
ATOM 1671 N N . VAL A 1 221 ? -24.419 13.737 26.537 1.00 70.19 221 VAL A N 1
ATOM 1672 C CA . VAL A 1 221 ? -25.548 13.549 25.603 1.00 70.19 221 VAL A CA 1
ATOM 1673 C C . VAL A 1 221 ? -25.387 14.277 24.259 1.00 70.19 221 VAL A C 1
ATOM 1675 O O . VAL A 1 221 ? -26.271 14.213 23.405 1.00 70.19 221 VAL A O 1
ATOM 1678 N N . ILE A 1 222 ? -24.292 15.017 24.066 1.00 70.56 222 ILE A N 1
ATOM 1679 C CA . ILE A 1 222 ? -24.032 15.775 22.839 1.00 70.56 222 ILE A CA 1
ATOM 1680 C C . ILE A 1 222 ? -23.388 14.844 21.813 1.00 70.56 222 ILE A C 1
ATOM 1682 O O . ILE A 1 222 ? -22.340 14.261 22.069 1.00 70.56 222 ILE A O 1
ATOM 1686 N N . ALA A 1 223 ? -23.970 14.761 20.615 1.00 59.59 223 ALA A N 1
ATOM 1687 C CA . ALA A 1 223 ? -23.410 13.973 19.519 1.00 59.59 223 ALA A CA 1
ATOM 1688 C C . ALA A 1 223 ? -21.923 14.307 19.273 1.00 59.59 223 ALA A C 1
ATOM 1690 O O . ALA A 1 223 ? -21.531 15.475 19.207 1.00 59.59 223 ALA A O 1
ATOM 1691 N N . GLY A 1 224 ? -21.092 13.270 19.148 1.00 64.44 224 GLY A N 1
ATOM 1692 C CA . GLY A 1 224 ? -19.636 13.404 19.014 1.00 64.44 224 GLY A CA 1
ATOM 1693 C C . GLY A 1 224 ? -18.883 13.601 20.336 1.00 64.44 224 GLY A C 1
ATOM 1694 O O . GLY A 1 224 ? -17.661 13.727 20.310 1.00 64.44 224 GLY A O 1
ATOM 1695 N N . HIS A 1 225 ? -19.586 13.611 21.470 1.00 71.00 225 HIS A N 1
ATOM 1696 C CA . HIS A 1 225 ? -19.009 13.547 22.809 1.00 71.00 225 HIS A CA 1
ATOM 1697 C C . HIS A 1 225 ? -19.350 12.192 23.446 1.00 71.00 225 HIS A C 1
ATOM 1699 O O . HIS A 1 225 ? -20.308 11.533 23.063 1.00 71.00 225 HIS A O 1
ATOM 1705 N N . GLY A 1 226 ? -18.525 11.774 24.395 1.00 77.88 226 GLY A N 1
ATOM 1706 C CA . GLY A 1 226 ? -18.622 10.518 25.139 1.00 77.88 226 GLY A CA 1
ATOM 1707 C C . GLY A 1 226 ? -17.512 10.501 26.190 1.00 77.88 226 GLY A C 1
ATOM 1708 O O . GLY A 1 226 ? -16.745 11.463 26.220 1.00 77.88 226 GLY A O 1
ATOM 1709 N N . PRO A 1 227 ? -17.381 9.468 27.036 1.00 84.12 227 PRO A N 1
ATOM 1710 C CA . PRO A 1 227 ? -16.440 9.452 28.156 1.00 84.12 227 PRO A CA 1
ATOM 1711 C C . PRO A 1 227 ? -15.018 9.838 27.735 1.00 84.12 227 PRO A C 1
ATOM 1713 O O . PRO A 1 227 ? -14.419 9.236 26.842 1.00 84.12 227 PRO A O 1
ATOM 1716 N N . GLY A 1 228 ? -14.468 10.878 28.351 1.00 87.00 228 GLY A N 1
ATOM 1717 C CA . GLY A 1 228 ? -13.198 11.429 27.905 1.00 87.00 228 GLY A CA 1
ATOM 1718 C C . GLY A 1 228 ? -12.043 10.709 28.529 1.00 87.00 228 GLY A C 1
ATOM 1719 O O . GLY A 1 228 ? -12.030 10.393 29.719 1.00 87.00 228 GLY A O 1
ATOM 1720 N N . VAL A 1 229 ? -11.041 10.514 27.688 1.00 91.81 229 VAL A N 1
ATOM 1721 C CA . VAL A 1 229 ? -9.858 9.743 28.014 1.00 91.81 229 VAL A CA 1
ATOM 1722 C C . VAL A 1 229 ? -8.653 10.674 28.075 1.00 91.81 229 VAL A C 1
ATOM 1724 O O . VAL A 1 229 ? -8.310 11.346 27.094 1.00 91.81 229 VAL A O 1
ATOM 1727 N N . ALA A 1 230 ? -7.994 10.703 29.231 1.00 93.56 230 ALA A N 1
ATOM 1728 C CA . ALA A 1 230 ? -6.680 11.308 29.394 1.00 93.56 230 ALA A CA 1
ATOM 1729 C C . ALA A 1 230 ? -5.618 10.301 28.936 1.00 93.56 230 ALA A C 1
ATOM 1731 O O . ALA A 1 230 ? -5.500 9.216 29.501 1.00 93.56 230 ALA A O 1
AT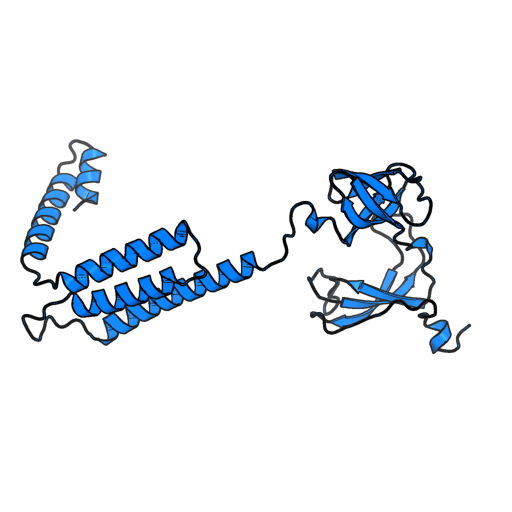OM 1732 N N . THR A 1 231 ? -4.864 10.628 27.885 1.00 93.19 231 THR A N 1
ATOM 1733 C CA . THR A 1 231 ? -3.836 9.721 27.347 1.00 93.19 231 THR A CA 1
ATOM 1734 C C . THR A 1 231 ? -2.646 9.638 28.294 1.00 93.19 231 THR A C 1
ATOM 1736 O O . THR A 1 231 ? -2.086 10.665 28.665 1.00 93.19 231 THR A O 1
ATOM 1739 N N . LEU A 1 232 ? -2.241 8.417 28.636 1.00 93.06 232 LEU A N 1
ATOM 1740 C CA . LEU A 1 232 ? -1.034 8.135 29.411 1.00 93.06 232 LEU A CA 1
ATOM 1741 C C . LEU A 1 232 ? 0.170 7.883 28.507 1.00 93.06 232 LEU A C 1
ATOM 1743 O O . LEU A 1 232 ? 1.256 8.403 28.742 1.00 93.06 232 LEU A O 1
ATOM 1747 N N . LEU A 1 233 ? -0.020 7.056 27.479 1.00 93.62 233 LEU A N 1
ATOM 1748 C CA . LEU A 1 233 ? 1.035 6.657 26.554 1.00 93.62 233 LEU A CA 1
ATOM 1749 C C . LEU A 1 233 ? 0.445 6.297 25.192 1.00 93.62 233 LEU A C 1
ATOM 1751 O O . LEU A 1 233 ? -0.707 5.884 25.081 1.00 93.62 233 LEU A O 1
ATOM 1755 N N . THR A 1 234 ? 1.254 6.441 24.150 1.00 94.25 234 THR A N 1
ATOM 1756 C CA . THR A 1 234 ? 0.878 6.150 22.764 1.00 94.25 234 THR A CA 1
ATOM 1757 C C . THR A 1 234 ? 2.028 5.450 22.057 1.00 94.25 234 THR A C 1
ATOM 1759 O O . THR A 1 234 ? 3.201 5.699 22.345 1.00 94.25 234 THR A O 1
ATOM 1762 N N . SER A 1 235 ? 1.707 4.570 21.116 1.00 93.50 235 SER A N 1
ATOM 1763 C CA . SER A 1 235 ? 2.667 4.035 20.163 1.00 93.50 235 SER A CA 1
ATOM 1764 C C . SER A 1 235 ? 2.156 4.251 18.753 1.00 93.50 235 SER A C 1
ATOM 1766 O O . SER A 1 235 ? 1.047 3.858 18.419 1.00 93.50 235 SER A O 1
ATOM 1768 N N . THR A 1 236 ? 3.010 4.803 17.895 1.00 89.94 236 THR A N 1
ATOM 1769 C CA . THR A 1 236 ? 2.730 5.017 16.465 1.00 89.94 236 THR A CA 1
ATOM 1770 C C . THR A 1 236 ? 2.791 3.731 15.630 1.00 89.94 236 THR A C 1
ATOM 1772 O O . THR A 1 236 ? 2.659 3.763 14.405 1.00 89.94 236 THR A O 1
ATOM 1775 N N . THR A 1 237 ? 3.045 2.600 16.290 1.00 86.88 237 THR A N 1
ATOM 1776 C CA . THR A 1 237 ? 3.214 1.261 15.720 1.00 86.88 237 THR A CA 1
ATOM 1777 C C . THR A 1 237 ? 2.567 0.237 16.652 1.00 86.88 237 THR A C 1
ATOM 1779 O O . THR A 1 237 ? 2.383 0.521 17.834 1.00 86.88 237 THR A O 1
ATOM 1782 N N . SER A 1 238 ? 2.309 -0.983 16.180 1.00 79.75 238 SER A N 1
ATOM 1783 C CA . SER A 1 238 ? 1.618 -2.035 16.950 1.00 79.75 238 SER A CA 1
ATOM 1784 C C . SER A 1 238 ? 2.487 -2.701 18.034 1.00 79.75 238 SER A C 1
ATOM 1786 O O . SER A 1 238 ? 2.479 -3.920 18.200 1.00 79.75 238 SER A O 1
ATOM 1788 N N . LYS A 1 239 ? 3.297 -1.913 18.752 1.00 86.75 239 LYS A N 1
ATOM 1789 C CA . LYS A 1 239 ? 4.181 -2.378 19.832 1.00 86.75 239 LYS A CA 1
ATOM 1790 C C . LYS A 1 239 ? 3.447 -2.588 21.153 1.00 86.75 239 LYS A C 1
ATOM 1792 O O . LYS A 1 239 ? 3.885 -3.408 21.952 1.00 86.75 239 LYS A O 1
ATOM 1797 N N . ILE A 1 240 ? 2.359 -1.857 21.389 1.00 87.81 240 ILE A N 1
ATOM 1798 C CA . ILE A 1 240 ? 1.541 -2.021 22.592 1.00 87.81 240 ILE A CA 1
ATOM 1799 C C . ILE A 1 240 ? 0.594 -3.196 22.359 1.00 87.81 240 ILE A C 1
ATOM 1801 O O . ILE A 1 240 ? -0.239 -3.158 21.456 1.00 87.81 240 ILE A O 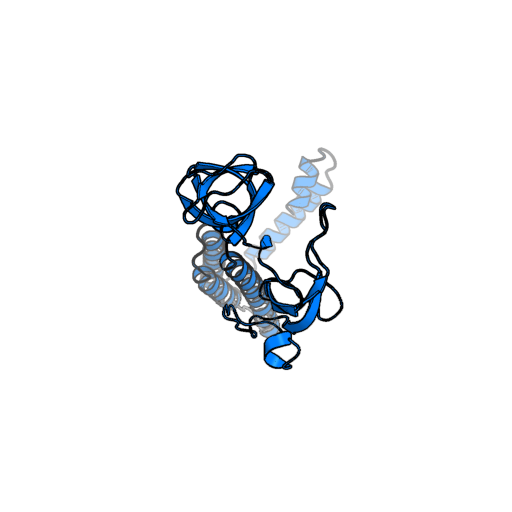1
ATOM 1805 N N . LYS A 1 241 ? 0.732 -4.234 23.184 1.00 87.81 241 LYS A N 1
ATOM 1806 C CA . LYS A 1 241 ? -0.228 -5.335 23.283 1.00 87.81 241 LYS A CA 1
ATOM 1807 C C . LYS A 1 241 ? -1.014 -5.158 24.573 1.00 87.81 241 LYS A C 1
ATOM 1809 O O . LYS A 1 241 ? -0.414 -4.923 25.618 1.00 87.81 241 LYS A O 1
ATOM 1814 N N . PHE A 1 242 ? -2.329 -5.281 24.495 1.00 86.06 242 PHE A N 1
ATOM 1815 C CA . PHE A 1 242 ? -3.231 -5.173 25.635 1.00 86.06 242 PHE A CA 1
ATOM 1816 C C . PHE A 1 242 ? -4.143 -6.398 25.689 1.00 86.06 242 PHE A C 1
ATOM 1818 O O . PHE A 1 242 ? -4.337 -7.089 24.688 1.00 86.06 242 PHE A O 1
ATOM 1825 N N . HIS A 1 243 ? -4.670 -6.672 26.874 1.00 89.19 243 HIS A N 1
ATOM 1826 C CA . HIS A 1 243 ? -5.707 -7.666 27.109 1.00 89.19 243 HIS A CA 1
ATOM 1827 C C . HIS A 1 243 ? -6.817 -7.006 27.926 1.00 89.19 243 HIS A C 1
ATOM 1829 O O . HIS A 1 243 ? -6.587 -5.980 28.564 1.00 89.19 243 HIS A O 1
ATOM 1835 N N . ILE A 1 244 ? -8.022 -7.562 27.850 1.00 87.44 244 ILE A N 1
ATOM 1836 C CA . ILE A 1 244 ? -9.175 -7.044 28.584 1.00 87.44 244 ILE A CA 1
ATOM 1837 C C . ILE A 1 244 ? -9.109 -7.591 30.011 1.00 87.44 244 ILE A C 1
ATOM 1839 O O . ILE A 1 244 ? -9.007 -8.804 30.192 1.00 87.44 244 ILE A O 1
ATOM 1843 N N . ASP A 1 245 ? -9.173 -6.694 30.990 1.00 89.19 245 ASP A N 1
ATOM 1844 C CA . ASP A 1 245 ? -9.202 -6.996 32.421 1.00 89.19 245 ASP A CA 1
ATOM 1845 C C . ASP A 1 245 ? -10.319 -6.163 33.073 1.00 89.19 245 ASP A C 1
ATOM 1847 O O . ASP A 1 245 ? -10.399 -4.949 32.874 1.00 89.19 245 ASP A O 1
ATOM 1851 N N . THR A 1 246 ? -11.214 -6.823 33.812 1.00 86.94 246 THR A N 1
ATOM 1852 C CA . THR A 1 246 ? -12.356 -6.193 34.494 1.00 86.94 246 THR A CA 1
ATOM 1853 C C . THR A 1 246 ? -11.937 -5.319 35.678 1.00 86.94 246 THR A C 1
ATOM 1855 O O . THR A 1 246 ? -12.672 -4.400 36.056 1.00 86.94 246 THR A O 1
ATOM 1858 N N . ASP A 1 247 ? -10.751 -5.564 36.237 1.00 89.25 247 ASP A N 1
ATOM 1859 C CA . ASP A 1 247 ? -10.219 -4.850 37.399 1.00 89.25 247 ASP A CA 1
ATOM 1860 C C . ASP A 1 247 ? -9.264 -3.711 37.017 1.00 89.25 247 ASP A C 1
ATOM 1862 O O . ASP A 1 247 ? -8.712 -3.050 37.902 1.00 89.25 247 ASP A O 1
ATOM 1866 N N . ALA A 1 248 ? -9.104 -3.436 35.716 1.00 92.00 248 ALA A N 1
ATOM 1867 C CA . ALA A 1 248 ? -8.238 -2.390 35.178 1.00 92.00 248 ALA A CA 1
ATOM 1868 C C . ALA A 1 248 ? -8.766 -0.973 35.473 1.00 92.00 248 ALA A C 1
ATOM 1870 O O . ALA A 1 248 ? -9.219 -0.250 34.585 1.00 92.00 248 ALA A O 1
ATOM 1871 N N . ASN A 1 249 ? -8.670 -0.558 36.735 1.00 93.31 249 ASN A N 1
ATOM 1872 C CA . ASN A 1 249 ? -9.058 0.757 37.225 1.00 93.31 249 ASN A CA 1
ATOM 1873 C C . ASN A 1 249 ? -7.972 1.325 38.148 1.00 93.31 249 ASN A C 1
ATOM 1875 O O . ASN A 1 249 ? -7.447 0.624 39.013 1.00 93.31 249 ASN A O 1
ATOM 1879 N N . ILE A 1 250 ? -7.636 2.608 37.995 1.00 92.75 250 ILE A N 1
ATOM 1880 C CA . ILE A 1 250 ? -6.585 3.254 38.797 1.00 92.75 250 ILE A CA 1
ATOM 1881 C C . ILE A 1 250 ? -6.848 3.207 40.307 1.00 92.75 250 ILE A C 1
ATOM 1883 O O . ILE A 1 250 ? -5.887 3.153 41.070 1.00 92.75 250 ILE A O 1
ATOM 1887 N N . ALA A 1 251 ? -8.114 3.189 40.738 1.00 90.19 251 ALA A N 1
ATOM 1888 C CA . ALA A 1 251 ? -8.497 3.064 42.143 1.00 90.19 251 ALA A CA 1
ATOM 1889 C C . ALA A 1 251 ? -7.910 1.792 42.772 1.00 90.19 251 ALA A C 1
ATOM 1891 O O . ALA A 1 251 ? -7.335 1.843 43.860 1.00 90.19 251 ALA A O 1
ATOM 1892 N N . ASN A 1 252 ? -7.959 0.681 42.031 1.00 90.38 252 ASN A N 1
ATOM 1893 C CA . ASN A 1 252 ? -7.457 -0.620 42.467 1.00 90.38 252 ASN A CA 1
ATOM 1894 C C . ASN A 1 252 ? -5.926 -0.644 42.561 1.00 90.38 252 ASN A C 1
ATOM 1896 O O . ASN A 1 252 ? -5.367 -1.251 43.468 1.00 90.38 252 ASN A O 1
ATOM 1900 N N . TYR A 1 253 ? -5.231 0.036 41.645 1.00 87.19 253 TYR A N 1
ATOM 1901 C CA . TYR A 1 253 ? -3.764 0.063 41.638 1.00 87.19 253 TYR A CA 1
ATOM 1902 C C . TYR A 1 253 ? -3.171 1.048 42.648 1.00 87.19 253 TYR A C 1
ATOM 1904 O O . TYR A 1 253 ? -2.063 0.835 43.139 1.00 87.19 253 TYR A O 1
ATOM 1912 N N . LEU A 1 254 ? -3.886 2.135 42.944 1.00 88.00 254 LEU A N 1
ATOM 1913 C CA . LEU A 1 254 ? -3.435 3.181 43.861 1.00 88.00 254 LEU A CA 1
ATOM 1914 C C . LEU A 1 254 ? -3.982 3.013 45.287 1.00 88.00 254 LEU A C 1
ATOM 1916 O O . LEU A 1 254 ? -3.613 3.800 46.155 1.00 88.00 254 LEU A O 1
ATOM 1920 N N . ASN A 1 255 ? -4.822 2.002 45.540 1.00 82.50 255 ASN A N 1
ATOM 1921 C CA . ASN A 1 255 ? -5.571 1.822 46.792 1.00 82.50 255 ASN A CA 1
ATOM 1922 C C . ASN A 1 255 ? -6.385 3.071 47.175 1.00 82.5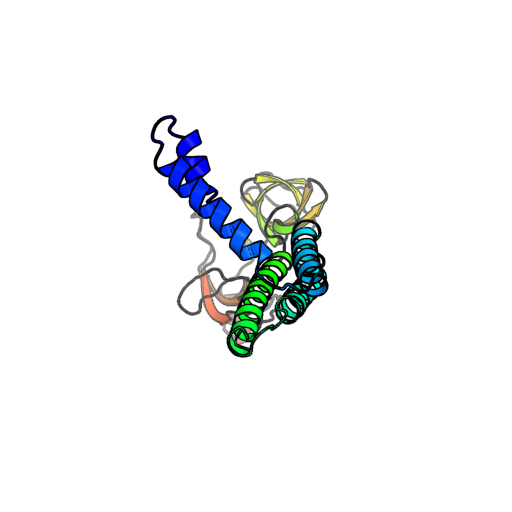0 255 ASN A C 1
ATOM 1924 O O . ASN A 1 255 ? -6.378 3.513 48.323 1.00 82.50 255 ASN A O 1
ATOM 1928 N N . ILE A 1 256 ? -7.054 3.669 46.189 1.00 76.88 256 ILE A N 1
ATOM 1929 C CA . ILE A 1 256 ? -7.918 4.838 46.372 1.00 76.88 256 ILE A CA 1
ATOM 1930 C C . ILE A 1 256 ? -9.351 4.367 46.119 1.00 76.88 256 ILE A C 1
ATOM 1932 O O . ILE A 1 256 ? -9.842 4.480 45.000 1.00 76.88 256 ILE A O 1
ATOM 1936 N N . GLY A 1 257 ? -9.993 3.780 47.130 1.00 61.81 257 GLY A N 1
ATOM 1937 C CA . GLY A 1 257 ? -11.338 3.207 47.024 1.00 61.81 257 GLY A CA 1
ATOM 1938 C C . GLY A 1 257 ? -11.858 2.701 48.354 1.00 61.81 257 GLY A C 1
ATOM 1939 O O . GLY A 1 257 ? -11.105 1.953 49.014 1.00 61.81 257 GLY A O 1
#

Foldseek 3Di:
DVVLCVVCVVPPPPCVSNVVVVVVVVVVVVVVVPFDWDVQLVVLQVQLVVLVVVCVVPVPLCPSVVSSLVSNLSSVVRTHPPPDPVPDDDPCVSVVVSVVVNVVVVVVSVVVVVVVPPPPCDDFVVQAFWKWFFQAWPPQWGWTQTPNDIAIEGEDDDTDHGGFIWGFHHDDPRYTYIYGPPLVVDDFQAKDKDAQWDCPPHTDGAHQKIWIFTFHDQQDPDPPTGGDTDTDDIDNHNPDDDDDDPQRGVCNVVVPD

Radius of gyration: 33.07 Å; chains: 1; bounding box: 70×37×95 Å